Protein AF-A0A950A2F2-F1 (afdb_monomer_lite)

Secondary structure (DSSP, 8-state):
--SSPPP-GGG---HHHHHHHHHHHHH-SS-HHHHHHHTTSHHHHHHHHHHHIIIIIS-SS-HHHHHHHHHHHHHHTT-HHHHTB--HHHHHTT--HHHHHHGGGTTT-SSS-HHHHHHHHHHHHHHH-GGG--HHHHHHHHHH--HHHHHHHHHHHHHHHHHHHHHHHHT--TTSSSTT--TTBPPPPPS--S----------------THHHHHHHHHHHHHTS-GGG-SSSHHHHHHHHHHHHHHHHHHTTS--PPP----------------

Radius of gyration: 25.93 Å; chains: 1; bounding box: 64×78×66 Å

pLDDT: mean 76.91, std 27.91, range [24.59, 98.88]

Structure (mmCIF, N/CA/C/O backbone):
data_AF-A0A950A2F2-F1
#
_entry.id   AF-A0A950A2F2-F1
#
loop_
_atom_site.group_PDB
_atom_site.id
_atom_site.type_symbol
_atom_site.label_atom_id
_atom_site.label_alt_id
_atom_site.label_comp_id
_atom_site.label_asym_id
_atom_site.label_entity_id
_atom_site.label_seq_id
_atom_site.pdbx_PDB_ins_code
_atom_site.Cartn_x
_atom_site.Cartn_y
_atom_site.Cartn_z
_atom_site.occupancy
_atom_site.B_iso_or_equiv
_atom_site.auth_seq_id
_atom_site.auth_comp_id
_atom_site.auth_asym_id
_atom_site.auth_atom_id
_atom_site.pdbx_PDB_model_num
ATOM 1 N N . MET A 1 1 ? 22.897 3.690 -5.058 1.00 74.56 1 MET A N 1
ATOM 2 C CA . MET A 1 1 ? 22.629 2.654 -6.064 1.00 74.56 1 MET A CA 1
ATOM 3 C C . MET A 1 1 ? 22.004 1.468 -5.363 1.00 74.56 1 MET A C 1
ATOM 5 O O . MET A 1 1 ? 22.495 1.087 -4.300 1.00 74.56 1 MET A O 1
ATOM 9 N N . SER A 1 2 ? 20.923 0.939 -5.933 1.00 92.25 2 SER A N 1
ATOM 10 C CA . SER A 1 2 ? 20.259 -0.276 -5.453 1.00 92.25 2 SER A CA 1
ATOM 11 C C . SER A 1 2 ? 21.217 -1.477 -5.399 1.00 92.25 2 SER A C 1
ATOM 13 O O . SER A 1 2 ? 22.179 -1.567 -6.162 1.00 92.25 2 SER A O 1
ATOM 15 N N . ARG A 1 3 ? 20.954 -2.406 -4.475 1.00 96.50 3 ARG A N 1
ATOM 16 C CA . ARG A 1 3 ? 21.675 -3.677 -4.295 1.00 96.50 3 ARG A CA 1
ATOM 17 C C . ARG A 1 3 ? 21.306 -4.722 -5.346 1.00 96.50 3 ARG A C 1
ATOM 19 O O . ARG A 1 3 ? 22.065 -5.664 -5.537 1.00 96.50 3 ARG A O 1
ATOM 26 N N . ILE A 1 4 ? 20.164 -4.554 -6.008 1.00 97.50 4 ILE A N 1
ATOM 27 C CA . ILE A 1 4 ? 19.763 -5.326 -7.187 1.00 97.50 4 ILE A CA 1
ATOM 28 C C . ILE A 1 4 ? 19.735 -4.357 -8.366 1.00 97.50 4 ILE A C 1
ATOM 30 O O . ILE A 1 4 ? 19.152 -3.276 -8.256 1.00 97.50 4 ILE A O 1
ATOM 34 N N . SER A 1 5 ? 20.388 -4.719 -9.469 1.00 97.50 5 SER A N 1
ATOM 35 C CA . SER A 1 5 ? 20.402 -3.897 -10.680 1.00 97.50 5 SER A CA 1
ATOM 36 C C . SER A 1 5 ? 18.993 -3.719 -11.250 1.00 97.50 5 SER A C 1
ATOM 38 O O . SER A 1 5 ? 18.084 -4.494 -10.958 1.00 97.50 5 SER A O 1
ATOM 40 N N . TYR A 1 6 ? 18.810 -2.711 -12.093 1.00 97.81 6 TYR A N 1
ATOM 41 C CA . TYR A 1 6 ? 17.560 -2.504 -12.816 1.00 97.81 6 TYR A CA 1
ATOM 42 C C . TYR A 1 6 ? 17.634 -3.186 -14.179 1.00 97.81 6 TYR A C 1
ATOM 44 O O . TYR A 1 6 ? 18.620 -3.017 -14.896 1.00 97.81 6 TYR A O 1
ATOM 52 N N . VAL A 1 7 ? 16.600 -3.942 -14.546 1.00 97.94 7 VAL A N 1
ATOM 53 C CA . VAL A 1 7 ? 16.411 -4.346 -15.945 1.00 97.94 7 VAL A CA 1
ATOM 54 C C . VAL A 1 7 ? 15.967 -3.118 -16.731 1.00 97.94 7 VAL A C 1
ATOM 56 O O . VAL A 1 7 ? 15.038 -2.430 -16.309 1.00 97.94 7 VAL A O 1
ATOM 59 N N . ASP A 1 8 ? 16.614 -2.854 -17.868 1.00 96.62 8 ASP A N 1
ATOM 60 C CA . ASP A 1 8 ? 16.208 -1.779 -18.774 1.00 96.62 8 ASP A CA 1
ATOM 61 C C . ASP A 1 8 ? 14.816 -2.091 -19.358 1.00 96.62 8 ASP A C 1
ATOM 63 O O . ASP A 1 8 ? 14.679 -3.065 -20.112 1.00 96.62 8 ASP A O 1
ATOM 67 N N . PRO A 1 9 ? 13.781 -1.280 -19.056 1.00 94.62 9 PRO A N 1
ATOM 68 C CA . PRO A 1 9 ? 12.433 -1.501 -19.567 1.00 94.62 9 PRO A CA 1
ATOM 69 C C . PRO A 1 9 ? 12.349 -1.544 -21.098 1.00 94.62 9 PRO A C 1
ATOM 71 O O . PRO A 1 9 ? 11.445 -2.190 -21.626 1.00 94.62 9 PRO A O 1
ATOM 74 N N . ALA A 1 10 ? 13.277 -0.900 -21.818 1.00 94.62 10 ALA A N 1
ATOM 75 C CA . ALA A 1 10 ? 13.311 -0.915 -23.281 1.00 94.62 10 ALA A CA 1
ATOM 76 C C . ALA A 1 10 ? 13.656 -2.297 -23.863 1.00 94.62 10 ALA A C 1
ATOM 78 O O . ALA A 1 10 ? 13.329 -2.578 -25.014 1.00 94.62 10 ALA A O 1
ATOM 79 N N . THR A 1 11 ? 14.276 -3.174 -23.068 1.00 96.12 11 THR A N 1
ATOM 80 C CA . THR A 1 11 ? 14.662 -4.533 -23.487 1.00 96.12 11 THR A CA 1
ATOM 81 C C . THR A 1 11 ? 13.550 -5.571 -23.288 1.00 96.12 11 THR A C 1
ATOM 83 O O . THR A 1 11 ? 13.680 -6.721 -23.711 1.00 96.12 11 THR A O 1
ATOM 86 N N . VAL A 1 12 ? 12.436 -5.188 -22.654 1.00 96.19 12 VAL A N 1
ATOM 87 C CA . VAL A 1 12 ? 11.324 -6.092 -22.332 1.00 96.19 12 VAL A CA 1
ATOM 88 C C . VAL A 1 12 ? 10.405 -6.264 -23.541 1.00 96.19 12 VAL A C 1
ATOM 90 O O . VAL A 1 12 ? 9.726 -5.326 -23.951 1.00 96.19 12 VAL A O 1
ATOM 93 N N . ASN A 1 13 ? 10.318 -7.488 -24.069 1.00 95.81 13 ASN A N 1
ATOM 94 C CA . ASN A 1 13 ? 9.477 -7.806 -25.233 1.00 95.81 13 ASN A CA 1
ATOM 95 C C . ASN A 1 13 ? 8.081 -8.347 -24.875 1.00 95.81 13 ASN A C 1
ATOM 97 O O . ASN A 1 13 ? 7.172 -8.261 -25.697 1.00 95.81 13 ASN A O 1
ATOM 101 N N . ASP A 1 14 ? 7.891 -8.887 -23.666 1.00 97.81 14 ASP A N 1
ATOM 102 C CA . ASP A 1 14 ? 6.596 -9.419 -23.220 1.00 97.81 14 ASP A CA 1
ATOM 103 C C . ASP A 1 14 ? 5.555 -8.281 -23.099 1.00 97.81 14 ASP A C 1
ATOM 105 O O . ASP A 1 14 ? 5.770 -7.336 -22.326 1.00 97.81 14 ASP A O 1
ATOM 109 N N . PRO A 1 15 ? 4.422 -8.342 -23.829 1.00 97.38 15 PRO A N 1
ATOM 110 C CA . PRO A 1 15 ? 3.425 -7.271 -23.819 1.00 97.38 15 PRO A CA 1
ATOM 111 C C . PRO A 1 15 ? 2.802 -7.019 -22.442 1.00 97.38 15 PRO A C 1
ATOM 113 O O . PRO A 1 15 ? 2.515 -5.871 -22.100 1.00 97.38 15 PRO A O 1
ATOM 116 N N . GLY A 1 16 ? 2.616 -8.067 -21.635 1.00 97.19 16 GLY A N 1
ATOM 117 C CA . GLY A 1 16 ? 2.057 -7.959 -20.289 1.00 97.19 16 GLY A CA 1
ATOM 118 C C . GLY A 1 16 ? 3.009 -7.242 -19.334 1.00 97.19 16 GLY A C 1
ATOM 119 O O . GLY A 1 16 ? 2.602 -6.328 -18.619 1.00 97.19 16 GLY A O 1
ATOM 120 N N . LEU A 1 17 ? 4.300 -7.580 -19.370 1.00 98.00 17 LEU A N 1
ATOM 121 C CA . LEU A 1 17 ? 5.322 -6.894 -18.573 1.00 98.00 17 LEU A CA 1
ATOM 122 C C . LEU A 1 17 ? 5.488 -5.429 -18.996 1.00 98.00 17 LEU A C 1
ATOM 124 O O . LEU A 1 17 ? 5.601 -4.549 -18.139 1.00 98.00 17 LEU A O 1
ATOM 128 N N . ARG A 1 18 ? 5.437 -5.143 -20.305 1.00 97.62 18 ARG A N 1
ATOM 129 C CA . ARG A 1 18 ? 5.430 -3.764 -20.817 1.00 97.62 18 ARG A CA 1
ATOM 130 C C . ARG A 1 18 ? 4.217 -2.980 -20.326 1.00 97.62 18 ARG A C 1
ATOM 132 O O . ARG A 1 18 ? 4.367 -1.818 -19.956 1.00 97.62 18 ARG A O 1
ATOM 139 N N . ALA A 1 19 ? 3.038 -3.600 -20.282 1.00 97.19 19 ALA A N 1
ATOM 140 C CA . ALA A 1 19 ? 1.832 -2.965 -19.758 1.00 97.19 19 ALA A CA 1
ATOM 141 C C . ALA A 1 19 ? 1.962 -2.633 -18.262 1.00 97.19 19 ALA A C 1
ATOM 143 O O . ALA A 1 19 ? 1.559 -1.548 -17.844 1.00 97.19 19 ALA A O 1
ATOM 144 N N . ILE A 1 20 ? 2.581 -3.510 -17.463 1.00 97.50 20 ILE A N 1
ATOM 145 C CA . ILE A 1 20 ? 2.872 -3.220 -16.051 1.00 97.50 20 ILE A CA 1
ATOM 146 C C . ILE A 1 20 ? 3.834 -2.028 -15.926 1.00 97.50 20 ILE A C 1
ATOM 148 O O . ILE A 1 20 ? 3.581 -1.124 -15.129 1.00 97.50 20 ILE A O 1
ATOM 152 N N . MET A 1 21 ? 4.910 -1.987 -16.719 1.00 96.94 21 MET A N 1
ATOM 153 C CA . MET A 1 21 ? 5.854 -0.860 -16.709 1.00 96.94 21 MET A CA 1
ATOM 154 C C . MET A 1 21 ? 5.191 0.452 -17.130 1.00 96.94 21 MET A C 1
ATOM 156 O O . MET A 1 21 ? 5.395 1.480 -16.486 1.00 96.94 21 MET A O 1
ATOM 160 N N . GLN A 1 22 ? 4.355 0.415 -18.169 1.00 95.56 22 GLN A N 1
ATOM 161 C CA . GLN A 1 22 ? 3.595 1.580 -18.604 1.00 95.56 22 GLN A CA 1
ATOM 162 C C . GLN A 1 22 ? 2.638 2.054 -17.510 1.00 95.56 22 GLN A C 1
ATOM 164 O O . GLN A 1 22 ? 2.541 3.252 -17.266 1.00 95.56 22 GLN A O 1
ATOM 169 N N . ARG A 1 23 ? 1.974 1.133 -16.807 1.00 94.56 23 ARG A N 1
ATOM 170 C CA . ARG A 1 23 ? 1.116 1.475 -15.672 1.00 94.56 23 ARG A CA 1
ATOM 171 C C . ARG A 1 23 ? 1.904 2.135 -14.544 1.00 94.56 23 ARG A C 1
ATOM 173 O O . ARG A 1 23 ? 1.493 3.173 -14.040 1.00 94.56 23 ARG A O 1
ATOM 180 N N . ALA A 1 24 ? 3.061 1.580 -14.188 1.00 94.81 24 ALA A N 1
ATOM 181 C CA . ALA A 1 24 ? 3.946 2.166 -13.183 1.00 94.81 24 ALA A CA 1
ATOM 182 C C . ALA A 1 24 ? 4.397 3.586 -13.563 1.00 94.81 24 ALA A C 1
ATOM 184 O O . ALA A 1 24 ? 4.524 4.438 -12.689 1.00 94.81 24 ALA A O 1
ATOM 185 N N . ARG A 1 25 ? 4.582 3.850 -14.864 1.00 93.25 25 ARG A N 1
ATOM 186 C CA . ARG A 1 25 ? 4.903 5.175 -15.410 1.00 93.25 25 ARG A CA 1
ATOM 187 C C . ARG A 1 25 ? 3.780 6.197 -15.191 1.00 93.25 25 ARG A C 1
ATOM 189 O O . ARG A 1 25 ? 4.074 7.353 -14.908 1.00 93.25 25 ARG A O 1
ATOM 196 N N . VAL A 1 26 ? 2.517 5.790 -15.350 1.00 92.12 26 VAL A N 1
ATOM 197 C CA . VAL A 1 26 ? 1.360 6.709 -15.320 1.00 92.12 26 VAL A CA 1
ATOM 198 C C . VAL A 1 26 ? 0.681 6.819 -13.953 1.00 92.12 26 VAL A C 1
ATOM 200 O O . VAL A 1 26 ? 0.154 7.876 -13.633 1.00 92.12 26 VAL A O 1
ATOM 203 N N . GLU A 1 27 ? 0.694 5.759 -13.142 1.00 90.69 27 GLU A N 1
ATOM 204 C CA . GLU A 1 27 ? 0.037 5.727 -11.824 1.00 90.69 27 GLU A CA 1
ATOM 205 C C . GLU A 1 27 ? 1.029 5.886 -10.662 1.00 90.69 27 GLU A C 1
ATOM 207 O O . GLU A 1 27 ? 0.682 6.419 -9.611 1.00 90.69 27 GLU A O 1
ATOM 212 N N . GLY A 1 28 ? 2.254 5.375 -10.811 1.00 88.38 28 GLY A N 1
ATOM 213 C CA . GLY A 1 28 ? 3.316 5.502 -9.815 1.00 88.38 28 GLY A CA 1
ATOM 214 C C . GLY A 1 28 ? 3.154 4.705 -8.519 1.00 88.38 28 GLY A C 1
ATOM 215 O O . GLY A 1 28 ? 4.063 4.722 -7.703 1.00 88.38 28 GLY A O 1
ATOM 216 N N . THR A 1 29 ? 2.066 3.963 -8.309 1.00 89.44 29 THR A N 1
ATOM 217 C CA . THR A 1 29 ? 1.885 3.094 -7.130 1.00 89.44 29 THR A CA 1
ATOM 218 C C . THR A 1 29 ? 1.583 1.651 -7.562 1.00 89.44 29 THR A C 1
ATOM 220 O O . THR A 1 29 ? 0.421 1.286 -7.756 1.00 89.44 29 THR A O 1
ATOM 223 N N . PRO A 1 30 ? 2.610 0.794 -7.757 1.00 93.31 30 PRO A N 1
ATOM 224 C CA . PRO A 1 30 ? 4.032 1.001 -7.447 1.00 93.31 30 PRO A CA 1
ATOM 225 C C . PRO A 1 30 ? 4.818 1.714 -8.558 1.00 93.31 30 PRO A C 1
ATOM 227 O O . PRO A 1 30 ? 4.531 1.540 -9.743 1.00 93.31 30 PRO A O 1
ATOM 230 N N . ARG A 1 31 ? 5.871 2.433 -8.159 1.00 94.06 31 ARG A N 1
ATOM 231 C CA . ARG A 1 31 ? 6.795 3.173 -9.037 1.00 94.06 31 ARG A CA 1
ATOM 232 C C . ARG A 1 31 ? 7.680 2.275 -9.938 1.00 94.06 31 ARG A C 1
ATOM 234 O O . ARG A 1 31 ? 7.941 1.118 -9.568 1.00 94.06 31 ARG A O 1
ATOM 241 N N . PRO A 1 32 ? 8.204 2.802 -11.072 1.00 96.38 32 PRO A N 1
ATOM 242 C CA . PRO A 1 32 ? 8.995 2.047 -12.053 1.00 96.38 32 PRO A CA 1
ATOM 243 C C . PRO A 1 32 ? 10.243 1.339 -11.514 1.00 96.38 32 PRO A C 1
ATOM 245 O O . PRO A 1 32 ? 10.548 0.239 -11.965 1.00 96.38 32 PRO A O 1
ATOM 248 N N . GLU A 1 33 ? 10.958 1.905 -10.541 1.00 96.69 33 GLU A N 1
ATOM 249 C CA . GLU A 1 33 ? 12.231 1.339 -10.066 1.00 96.69 33 GLU A CA 1
ATOM 250 C C . GLU A 1 33 ? 12.014 -0.010 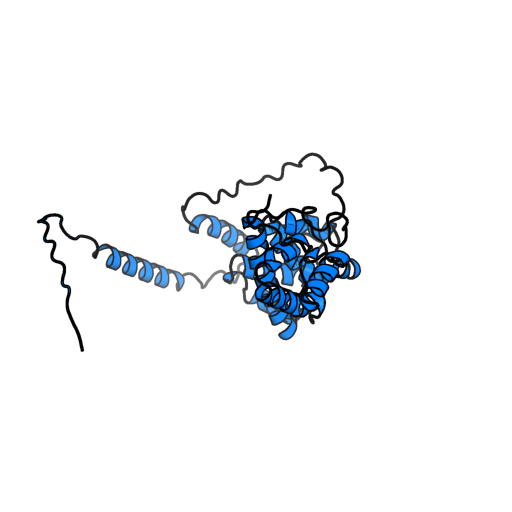-9.364 1.00 96.69 33 GLU A C 1
ATOM 252 O O . GLU A 1 33 ? 12.721 -0.985 -9.620 1.00 96.69 33 GLU A O 1
ATOM 257 N N . SER A 1 34 ? 10.961 -0.115 -8.544 1.00 96.81 34 SER A N 1
ATOM 258 C CA . SER A 1 34 ? 10.587 -1.385 -7.910 1.00 96.81 34 SER A CA 1
ATOM 259 C C . SER A 1 34 ? 10.179 -2.453 -8.931 1.00 96.81 34 SER A C 1
ATOM 261 O O . SER A 1 34 ? 10.401 -3.646 -8.720 1.00 96.81 34 SER A O 1
ATOM 263 N N . GLN A 1 35 ? 9.573 -2.035 -10.041 1.00 97.56 35 GLN A N 1
ATOM 264 C CA . GLN A 1 35 ? 9.151 -2.920 -11.120 1.00 97.56 35 GLN A CA 1
ATOM 265 C C . GLN A 1 35 ? 10.357 -3.385 -11.945 1.00 97.56 35 GLN A C 1
ATOM 267 O O . GLN A 1 35 ? 10.477 -4.570 -12.239 1.00 97.56 35 GLN A O 1
ATOM 272 N N . ALA A 1 36 ? 11.315 -2.495 -12.207 1.00 97.75 36 ALA A N 1
ATOM 273 C CA . ALA A 1 36 ? 12.560 -2.815 -12.897 1.00 97.75 36 ALA A CA 1
ATOM 274 C C . ALA A 1 36 ? 13.463 -3.790 -12.125 1.00 97.75 36 ALA A C 1
ATOM 276 O O . ALA A 1 36 ? 14.179 -4.576 -12.741 1.00 97.75 36 ALA A O 1
ATOM 277 N N . ILE A 1 37 ? 13.390 -3.798 -10.790 1.00 98.19 37 ILE A N 1
ATOM 278 C CA . ILE A 1 37 ? 13.995 -4.856 -9.964 1.00 98.19 37 ILE A CA 1
ATOM 279 C C . ILE A 1 37 ? 13.263 -6.188 -10.172 1.00 98.19 37 ILE A C 1
ATOM 281 O O . ILE A 1 37 ? 13.895 -7.224 -10.367 1.00 98.19 37 ILE A O 1
ATOM 285 N N . ARG A 1 38 ? 11.924 -6.190 -10.147 1.00 97.88 38 ARG A N 1
ATOM 286 C CA . ARG A 1 38 ? 11.129 -7.419 -10.324 1.00 97.88 38 ARG A CA 1
ATOM 287 C C . ARG A 1 38 ? 11.230 -8.006 -11.731 1.00 97.88 38 ARG A C 1
ATOM 289 O O . ARG A 1 38 ? 11.056 -9.211 -11.877 1.00 97.88 38 ARG A O 1
ATOM 296 N N . LEU A 1 39 ? 11.542 -7.199 -12.744 1.00 98.00 39 LEU A N 1
ATOM 297 C CA . LEU A 1 39 ? 11.753 -7.658 -14.121 1.00 98.00 39 LEU A CA 1
ATOM 298 C C . LEU A 1 39 ? 12.869 -8.707 -14.257 1.00 98.00 39 LEU A C 1
ATOM 300 O O . LEU A 1 39 ? 12.826 -9.482 -15.209 1.00 98.00 39 LEU A O 1
ATOM 304 N N . HIS A 1 40 ? 13.801 -8.809 -13.299 1.00 98.12 40 HIS A N 1
ATOM 305 C CA . HIS A 1 40 ? 14.747 -9.937 -13.236 1.00 98.12 40 HIS A CA 1
ATOM 306 C C . HIS A 1 40 ? 14.049 -11.298 -13.139 1.00 98.12 40 HIS A C 1
ATOM 308 O O . HIS A 1 40 ? 14.633 -12.317 -13.495 1.00 98.12 40 HIS A O 1
ATOM 314 N N . HIS A 1 41 ? 12.798 -11.330 -12.670 1.00 98.00 41 HIS A N 1
ATOM 315 C CA . HIS A 1 41 ? 11.985 -12.533 -12.583 1.00 98.00 41 HIS A CA 1
ATOM 316 C C . HIS A 1 41 ? 10.538 -12.261 -13.051 1.00 98.00 41 HIS A C 1
ATOM 318 O O . HIS A 1 41 ? 9.652 -11.996 -12.231 1.00 98.00 41 HIS A O 1
ATOM 324 N N . PRO A 1 42 ? 10.250 -12.396 -14.361 1.00 97.12 42 PRO A N 1
ATOM 325 C CA . PRO A 1 42 ? 8.943 -12.114 -14.967 1.00 97.12 42 PRO A CA 1
ATOM 326 C C . PRO A 1 42 ? 7.722 -12.695 -14.246 1.00 97.12 42 PRO A C 1
ATOM 328 O O . PRO A 1 42 ? 6.720 -12.008 -14.077 1.00 97.12 42 PRO A O 1
ATOM 331 N N . GLU A 1 43 ? 7.795 -13.937 -13.769 1.00 98.00 43 GLU A N 1
ATOM 332 C CA . GLU A 1 43 ? 6.647 -14.554 -13.091 1.00 98.00 43 GLU A CA 1
ATOM 333 C C . GLU A 1 43 ? 6.397 -13.966 -11.691 1.00 98.00 43 GLU A C 1
ATOM 335 O O . GLU A 1 43 ? 5.248 -13.807 -11.286 1.00 98.00 43 GLU A O 1
ATOM 340 N N . VAL A 1 44 ? 7.446 -13.525 -10.983 1.00 97.94 44 VAL A N 1
ATOM 341 C CA . VAL A 1 44 ? 7.311 -12.795 -9.709 1.00 97.94 44 VAL A CA 1
ATOM 342 C C . VAL A 1 44 ? 6.725 -11.410 -9.969 1.00 97.94 44 VAL A C 1
ATOM 344 O O . VAL A 1 44 ? 5.847 -10.958 -9.236 1.00 97.94 44 VAL A O 1
ATOM 347 N N . MET A 1 45 ? 7.172 -10.749 -11.039 1.00 97.56 45 MET A N 1
ATOM 348 C CA . MET A 1 45 ? 6.622 -9.476 -11.500 1.00 97.56 45 MET A CA 1
ATOM 349 C C . MET A 1 45 ? 5.115 -9.581 -11.783 1.00 97.56 45 MET A C 1
ATOM 351 O O . MET A 1 45 ? 4.342 -8.759 -11.283 1.00 97.56 45 MET A O 1
ATOM 355 N N . LYS A 1 46 ? 4.682 -10.608 -12.524 1.00 98.00 46 LYS A N 1
ATOM 356 C CA . LYS A 1 46 ? 3.263 -10.868 -12.820 1.00 98.00 46 LYS A CA 1
ATOM 357 C C . LYS A 1 46 ? 2.466 -11.187 -11.556 1.00 98.00 46 LYS A C 1
ATOM 359 O O . LYS A 1 46 ? 1.444 -10.548 -11.322 1.00 98.00 46 LYS A O 1
ATOM 364 N N . ALA A 1 47 ? 2.945 -12.108 -10.719 1.00 98.19 47 ALA A N 1
ATOM 365 C CA . ALA A 1 47 ? 2.252 -12.512 -9.496 1.00 98.19 47 ALA A CA 1
ATOM 366 C C . ALA A 1 47 ? 2.051 -11.336 -8.526 1.00 98.19 47 ALA A C 1
ATOM 368 O O . ALA A 1 47 ? 0.946 -11.128 -8.025 1.00 98.19 47 ALA A O 1
ATOM 369 N N . PHE A 1 48 ? 3.092 -10.523 -8.308 1.00 98.12 48 PHE A N 1
ATOM 370 C CA . PHE A 1 48 ? 2.994 -9.339 -7.455 1.00 98.12 48 PHE A CA 1
ATOM 371 C C . PHE A 1 48 ? 1.967 -8.340 -7.995 1.00 98.12 48 PHE A C 1
ATOM 373 O O . PHE A 1 48 ? 1.125 -7.857 -7.241 1.00 98.12 48 PHE A O 1
ATOM 380 N N . ASN A 1 49 ? 2.032 -8.015 -9.291 1.00 97.88 49 ASN A N 1
ATOM 381 C CA . ASN A 1 49 ? 1.134 -7.015 -9.867 1.00 97.88 49 ASN A CA 1
ATOM 382 C C . ASN A 1 49 ? -0.308 -7.518 -9.952 1.00 97.88 49 ASN A C 1
ATOM 384 O O . ASN A 1 49 ? -1.211 -6.722 -9.736 1.00 97.88 49 ASN A O 1
ATOM 388 N N . HIS A 1 50 ? -0.528 -8.820 -10.152 1.00 97.62 50 HIS A N 1
ATOM 389 C CA . HIS A 1 50 ? -1.861 -9.406 -10.051 1.00 97.62 50 HIS A CA 1
ATOM 390 C C . HIS A 1 50 ? -2.440 -9.252 -8.638 1.00 97.62 50 HIS A C 1
ATOM 392 O O . HIS A 1 50 ? -3.550 -8.751 -8.488 1.00 97.62 50 HIS A O 1
ATOM 398 N N . ALA A 1 51 ? -1.679 -9.597 -7.594 1.00 97.69 51 ALA A N 1
ATOM 399 C CA . ALA A 1 51 ? -2.120 -9.391 -6.212 1.00 97.69 51 ALA A CA 1
ATOM 400 C C . ALA A 1 51 ? -2.378 -7.903 -5.905 1.00 97.69 51 ALA A C 1
ATOM 402 O O . ALA A 1 51 ? -3.366 -7.555 -5.261 1.00 97.69 51 ALA A O 1
ATOM 403 N N . TRP A 1 52 ? -1.516 -7.012 -6.404 1.00 97.06 52 TRP A N 1
ATOM 404 C CA . TRP A 1 52 ? -1.695 -5.567 -6.269 1.00 97.06 52 TRP A CA 1
ATOM 405 C C . TRP A 1 52 ? -2.961 -5.069 -6.978 1.00 97.06 52 TRP A C 1
ATOM 407 O O . TRP A 1 52 ? -3.695 -4.260 -6.418 1.00 97.06 52 TRP A O 1
ATOM 417 N N . ASP A 1 53 ? -3.254 -5.562 -8.181 1.00 95.69 53 ASP A N 1
ATOM 418 C CA . ASP A 1 53 ? -4.483 -5.235 -8.906 1.00 95.69 53 ASP A CA 1
ATOM 419 C C . ASP A 1 53 ? -5.719 -5.675 -8.120 1.00 95.69 53 ASP A C 1
ATOM 421 O O . ASP A 1 53 ? -6.600 -4.851 -7.877 1.00 95.69 53 ASP A O 1
ATOM 425 N N . VAL A 1 54 ? -5.750 -6.935 -7.673 1.00 96.31 54 VAL A N 1
ATOM 426 C CA . VAL A 1 54 ? -6.901 -7.519 -6.971 1.00 96.31 54 VAL A CA 1
ATOM 427 C C . VAL A 1 54 ? -7.157 -6.814 -5.641 1.00 96.31 54 VAL A C 1
ATOM 429 O O . VAL A 1 54 ? -8.293 -6.449 -5.361 1.00 96.31 54 VAL A O 1
ATOM 432 N N . PHE A 1 55 ? -6.125 -6.588 -4.821 1.00 93.38 55 PHE A N 1
ATOM 433 C CA . PHE A 1 55 ? -6.335 -6.046 -3.475 1.00 93.38 55 PHE A CA 1
ATOM 434 C C . PHE A 1 55 ? -6.345 -4.521 -3.454 1.00 93.38 55 PHE A C 1
ATOM 436 O O . PHE A 1 55 ? -7.184 -3.919 -2.793 1.00 93.38 55 PHE A O 1
ATOM 443 N N . PHE A 1 56 ? -5.435 -3.857 -4.170 1.00 94.69 56 PHE A N 1
ATOM 444 C CA . PHE A 1 56 ? -5.297 -2.404 -4.081 1.00 94.69 56 PHE A CA 1
ATOM 445 C C . PHE A 1 56 ? -6.234 -1.685 -5.045 1.00 94.69 56 PHE A C 1
ATOM 447 O O . PHE A 1 56 ? -7.042 -0.866 -4.610 1.00 94.69 56 PHE A O 1
ATOM 454 N N . ARG A 1 57 ? -6.161 -1.997 -6.343 1.00 92.00 57 ARG A N 1
ATOM 455 C CA . ARG A 1 57 ? -6.847 -1.215 -7.388 1.00 92.00 57 ARG A CA 1
ATOM 456 C C . ARG A 1 57 ? -8.315 -1.591 -7.573 1.00 92.00 57 ARG A C 1
ATOM 458 O O . ARG A 1 57 ? -9.144 -0.702 -7.705 1.00 92.00 57 ARG A O 1
ATOM 465 N N . GLN A 1 58 ? -8.618 -2.886 -7.605 1.00 94.06 58 GLN A N 1
ATOM 466 C CA . GLN A 1 58 ? -9.940 -3.433 -7.950 1.00 94.06 58 GLN A CA 1
ATOM 467 C C . GLN A 1 58 ? -10.691 -4.003 -6.742 1.00 94.06 58 GLN A C 1
ATOM 469 O O . GLN A 1 58 ? -11.761 -4.588 -6.895 1.00 94.06 58 GLN A O 1
ATOM 474 N N . GLY A 1 59 ? -10.112 -3.857 -5.553 1.00 92.19 59 GLY A N 1
ATOM 475 C CA . GLY A 1 59 ? -10.670 -4.398 -4.326 1.00 92.19 59 GLY A CA 1
ATOM 476 C C . GLY A 1 59 ? -11.953 -3.698 -3.866 1.00 92.19 59 GLY A C 1
ATOM 477 O O . GLY A 1 59 ? -12.264 -2.578 -4.266 1.00 92.19 59 GLY A O 1
ATOM 478 N N . THR A 1 60 ? -12.674 -4.382 -2.990 1.00 95.25 60 THR A N 1
ATOM 479 C CA . THR A 1 60 ? -13.948 -4.018 -2.359 1.00 95.25 60 THR A CA 1
ATOM 480 C C . THR A 1 60 ? -13.815 -3.076 -1.161 1.00 95.25 60 THR A C 1
ATOM 482 O O . THR A 1 60 ? -14.798 -2.448 -0.760 1.00 95.25 60 THR A O 1
ATOM 485 N N . THR A 1 61 ? -12.630 -2.980 -0.557 1.00 97.25 61 THR A N 1
ATOM 486 C CA . THR A 1 61 ? -12.349 -2.000 0.499 1.00 97.25 61 THR A CA 1
ATOM 487 C C . THR A 1 61 ? -12.007 -0.655 -0.130 1.00 97.25 61 THR A C 1
ATOM 489 O O . THR A 1 61 ? -11.338 -0.604 -1.167 1.00 97.25 61 THR A O 1
ATOM 492 N N . ASP A 1 62 ? -12.418 0.437 0.518 1.00 97.12 62 ASP A N 1
ATOM 493 C CA . ASP A 1 62 ? -12.110 1.797 0.072 1.00 97.12 62 ASP A CA 1
ATOM 494 C C . ASP A 1 62 ? -10.604 1.963 -0.165 1.00 97.12 62 ASP A C 1
ATOM 496 O O . ASP A 1 62 ? -9.757 1.511 0.618 1.00 97.12 62 ASP A O 1
ATOM 500 N N . HIS A 1 63 ? -10.255 2.596 -1.280 1.00 97.38 63 HIS A N 1
ATOM 501 C CA . HIS A 1 63 ? -8.864 2.735 -1.688 1.00 97.38 63 HIS A CA 1
ATOM 502 C C . HIS A 1 63 ? -8.099 3.673 -0.743 1.00 97.38 63 HIS A C 1
ATOM 504 O O . HIS A 1 63 ? -6.927 3.421 -0.464 1.00 97.38 63 HIS A O 1
ATOM 510 N N . SER A 1 64 ? -8.768 4.688 -0.185 1.00 97.75 64 SER A N 1
ATOM 511 C CA . SER A 1 64 ? -8.235 5.563 0.870 1.00 97.75 64 SER A CA 1
ATOM 512 C C . SER A 1 64 ? -7.818 4.791 2.130 1.00 97.75 64 SER A C 1
ATOM 514 O O . SER A 1 64 ? -6.699 4.969 2.605 1.00 97.75 64 SER A O 1
ATOM 516 N N . ILE A 1 65 ? -8.643 3.859 2.628 1.00 98.62 65 ILE A N 1
ATOM 517 C CA . ILE A 1 65 ? -8.320 3.019 3.800 1.00 98.62 65 ILE A CA 1
ATOM 518 C C . ILE A 1 65 ? -7.087 2.151 3.535 1.00 98.62 65 ILE A C 1
ATOM 520 O O . ILE A 1 65 ? -6.183 2.058 4.374 1.00 98.62 65 ILE A O 1
ATOM 524 N N . LYS A 1 66 ? -7.026 1.532 2.350 1.00 98.50 66 LYS A N 1
ATOM 525 C CA . LYS A 1 66 ? -5.863 0.742 1.930 1.00 98.50 66 LYS A CA 1
ATOM 526 C C . LYS A 1 66 ? -4.614 1.617 1.865 1.00 98.50 66 LYS A C 1
ATOM 528 O O . LYS A 1 66 ? -3.582 1.245 2.417 1.00 98.50 66 LYS A O 1
ATOM 533 N N . GLU A 1 67 ? -4.697 2.795 1.259 1.00 98.19 67 GLU A N 1
ATOM 534 C CA . GLU A 1 67 ? -3.565 3.719 1.176 1.00 98.19 67 GLU A CA 1
ATOM 535 C C . GLU A 1 67 ? -3.070 4.170 2.555 1.00 98.19 67 GLU A C 1
ATOM 537 O O . GLU A 1 67 ? -1.864 4.124 2.800 1.00 98.19 67 GLU A O 1
ATOM 542 N N . LEU A 1 68 ? -3.968 4.523 3.482 1.00 98.69 68 LEU A N 1
ATOM 543 C CA . LEU A 1 68 ? -3.593 4.851 4.860 1.00 98.69 68 LEU A CA 1
ATOM 544 C C . LEU A 1 68 ? -2.833 3.693 5.514 1.00 98.69 68 LEU A C 1
ATOM 546 O O . LEU A 1 68 ? -1.746 3.892 6.054 1.00 98.69 68 LEU A O 1
ATOM 550 N N . CYS A 1 69 ? -3.327 2.459 5.387 1.00 98.69 69 CYS A N 1
ATOM 551 C CA . CYS A 1 69 ? -2.619 1.285 5.898 1.00 98.69 69 CYS A CA 1
ATOM 552 C C . CYS A 1 69 ? -1.234 1.117 5.241 1.00 98.69 69 CYS A C 1
ATOM 554 O O . CYS A 1 69 ? -0.242 0.888 5.935 1.00 98.69 69 CYS A O 1
ATOM 556 N N . ARG A 1 70 ? -1.116 1.292 3.916 1.00 98.50 70 ARG A N 1
ATOM 557 C CA . ARG A 1 70 ? 0.170 1.221 3.192 1.00 98.50 70 ARG A CA 1
ATOM 558 C C . ARG A 1 70 ? 1.166 2.273 3.689 1.00 98.50 70 ARG A C 1
ATOM 560 O O . ARG A 1 70 ? 2.360 1.968 3.819 1.00 98.50 70 ARG A O 1
ATOM 567 N N . LEU A 1 71 ? 0.701 3.501 3.911 1.00 98.44 71 LEU A N 1
ATOM 568 C CA . LEU A 1 71 ? 1.511 4.632 4.364 1.00 98.44 71 LEU A CA 1
ATOM 569 C C . LEU A 1 71 ? 1.907 4.492 5.835 1.00 98.44 71 LEU A C 1
ATOM 571 O O . LEU A 1 71 ? 3.064 4.760 6.162 1.00 98.44 71 LEU A O 1
ATOM 575 N N . TYR A 1 72 ? 1.014 3.977 6.685 1.00 98.75 72 TYR A N 1
ATOM 576 C CA . TYR A 1 72 ? 1.332 3.612 8.064 1.00 98.75 72 TYR A CA 1
ATOM 577 C C . TYR A 1 72 ? 2.489 2.615 8.105 1.00 98.75 72 TYR A C 1
ATOM 579 O O . TYR A 1 72 ? 3.486 2.861 8.786 1.00 98.75 72 TYR A O 1
ATOM 587 N N . ILE A 1 73 ? 2.412 1.534 7.318 1.00 98.56 73 ILE A N 1
ATOM 588 C CA . ILE A 1 73 ? 3.510 0.564 7.218 1.00 98.56 73 ILE A CA 1
ATOM 589 C C . ILE A 1 73 ? 4.777 1.249 6.697 1.00 98.56 73 ILE A C 1
ATOM 591 O O . ILE A 1 73 ? 5.835 1.075 7.299 1.00 98.56 73 ILE A O 1
ATOM 595 N N . SER A 1 74 ? 4.674 2.086 5.657 1.00 97.69 74 SER A N 1
ATOM 596 C CA . SER A 1 74 ? 5.834 2.752 5.040 1.00 97.69 74 SER A CA 1
ATOM 597 C C . SER A 1 74 ? 6.588 3.621 6.035 1.00 97.69 74 SER A C 1
ATOM 599 O O . SER A 1 74 ? 7.816 3.524 6.121 1.00 97.69 74 SER A O 1
ATOM 601 N N . LYS A 1 75 ? 5.857 4.439 6.802 1.00 97.50 75 LYS A N 1
ATOM 602 C CA . LYS A 1 75 ? 6.427 5.294 7.844 1.00 97.50 75 LYS A CA 1
ATOM 603 C C . LYS A 1 75 ? 6.936 4.463 9.027 1.00 97.50 75 LYS A C 1
ATOM 605 O O . LYS A 1 75 ? 8.053 4.696 9.475 1.00 97.50 75 LYS A O 1
ATOM 610 N N . SER A 1 76 ? 6.205 3.430 9.454 1.00 97.00 76 SER A N 1
ATOM 611 C CA . SER A 1 76 ? 6.584 2.585 10.602 1.00 97.00 76 SER A CA 1
ATOM 612 C C . SER A 1 76 ? 7.827 1.724 10.353 1.00 97.00 76 SER A C 1
ATOM 614 O O . SER A 1 76 ? 8.581 1.446 11.279 1.00 97.00 76 SER A O 1
ATOM 616 N N . VAL A 1 77 ? 8.056 1.277 9.112 1.00 96.50 77 VAL A N 1
ATOM 617 C CA . VAL A 1 77 ? 9.288 0.558 8.728 1.00 96.50 77 VAL A CA 1
ATOM 618 C C . VAL A 1 77 ? 10.374 1.488 8.183 1.00 96.50 77 VAL A C 1
ATOM 620 O O . VAL A 1 77 ? 11.435 1.011 7.768 1.00 96.50 77 VAL A O 1
ATOM 623 N N . GLU A 1 78 ? 10.126 2.799 8.167 1.00 96.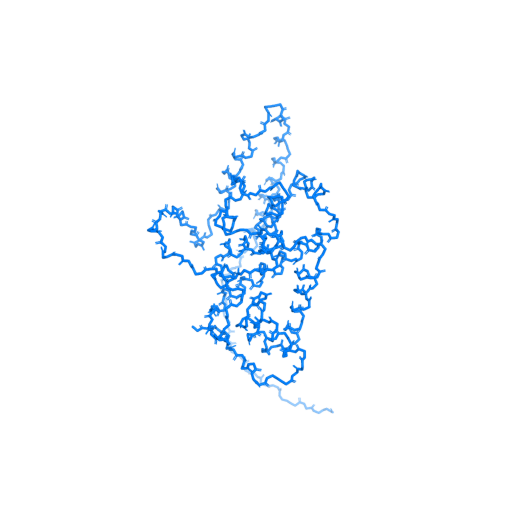31 78 GLU A N 1
ATOM 624 C CA . GLU A 1 78 ? 11.018 3.839 7.646 1.00 96.31 78 GLU A CA 1
ATOM 625 C C . GLU A 1 78 ? 11.509 3.527 6.215 1.00 96.31 78 GLU A C 1
ATOM 627 O O . GLU A 1 78 ? 12.699 3.633 5.896 1.00 96.31 78 GLU A O 1
ATOM 632 N N . CYS A 1 79 ? 10.608 3.065 5.339 1.00 96.19 79 CYS A N 1
ATOM 633 C CA . CYS A 1 79 ? 10.914 2.916 3.917 1.00 96.19 79 CYS A CA 1
ATOM 634 C C . CYS A 1 79 ? 10.714 4.266 3.218 1.00 96.19 79 CYS A C 1
ATOM 636 O O . CYS A 1 79 ? 9.611 4.566 2.770 1.00 96.19 79 CYS A O 1
ATOM 638 N N . GLN A 1 80 ? 11.783 5.052 3.069 1.00 92.88 80 GLN A N 1
ATOM 639 C CA . GLN A 1 80 ? 11.720 6.374 2.423 1.00 92.88 80 GLN A CA 1
ATOM 640 C C . GLN A 1 80 ? 11.180 6.309 0.984 1.00 92.88 80 GLN A C 1
ATOM 642 O O . GLN A 1 80 ? 10.297 7.074 0.620 1.00 92.88 80 GLN A O 1
ATOM 647 N N . TYR A 1 81 ? 11.609 5.317 0.194 1.00 94.88 81 TYR A N 1
ATOM 648 C CA . TYR A 1 81 ? 11.081 5.091 -1.159 1.00 94.88 81 TYR A CA 1
ATOM 649 C C . TYR A 1 81 ? 9.574 4.789 -1.178 1.00 94.88 81 TYR A C 1
ATOM 651 O O . TYR A 1 81 ? 8.860 5.133 -2.111 1.00 94.88 81 TYR A O 1
ATOM 659 N N . CYS A 1 82 ? 9.067 4.084 -0.171 1.00 96.56 82 CYS A N 1
ATOM 660 C CA . CYS A 1 82 ? 7.664 3.689 -0.114 1.00 96.56 82 CYS A CA 1
ATOM 661 C C . CYS A 1 82 ? 6.791 4.823 0.447 1.00 96.56 82 CYS A C 1
ATOM 663 O O . CYS A 1 82 ? 5.685 5.058 -0.041 1.00 96.56 82 CYS A O 1
ATOM 665 N N . GLY A 1 83 ? 7.306 5.522 1.464 1.00 94.44 83 GLY A N 1
ATOM 666 C CA . GLY A 1 83 ? 6.668 6.664 2.115 1.00 94.44 83 GLY A CA 1
ATOM 667 C C . GLY A 1 83 ? 6.652 7.917 1.243 1.00 94.44 83 GLY A C 1
ATOM 668 O O . GLY A 1 83 ? 5.744 8.728 1.383 1.00 94.44 83 GLY A O 1
ATOM 669 N N . GLY A 1 84 ? 7.579 8.030 0.290 1.00 93.81 84 GLY A N 1
ATOM 670 C CA . GLY A 1 84 ? 7.588 9.064 -0.745 1.00 93.81 84 GLY A CA 1
ATOM 671 C C . GLY A 1 84 ? 6.575 8.846 -1.872 1.00 93.81 84 GLY A C 1
ATOM 672 O O . GLY A 1 84 ? 6.596 9.600 -2.838 1.00 93.81 84 GLY A O 1
ATOM 673 N N . GLN A 1 85 ? 5.700 7.834 -1.781 1.00 94.69 85 GLN A N 1
ATOM 674 C CA . GLN A 1 85 ? 4.682 7.557 -2.799 1.00 94.69 85 GLN A CA 1
ATOM 675 C C . GLN A 1 85 ? 3.268 7.929 -2.348 1.00 94.69 85 GLN A C 1
ATOM 677 O O . GLN A 1 85 ? 2.945 7.772 -1.168 1.00 94.69 85 GLN A O 1
ATOM 682 N N . ARG A 1 86 ? 2.401 8.332 -3.284 1.00 94.62 86 ARG A N 1
ATOM 683 C CA . ARG A 1 86 ? 0.969 8.613 -3.066 1.00 94.62 86 ARG A CA 1
ATOM 684 C C . ARG A 1 86 ? 0.096 7.944 -4.116 1.00 94.62 86 ARG A C 1
ATOM 686 O O . ARG A 1 86 ? 0.396 7.999 -5.304 1.00 94.62 86 ARG A O 1
ATOM 693 N N . SER A 1 87 ? -1.018 7.358 -3.700 1.00 94.44 87 SER A N 1
ATOM 694 C CA . SER A 1 87 ? -2.063 6.945 -4.634 1.00 94.44 87 SER A CA 1
ATOM 695 C C . SER A 1 87 ? -2.906 8.143 -5.075 1.00 94.44 87 SER A C 1
ATOM 697 O O . SER A 1 87 ? -3.488 8.850 -4.251 1.00 94.44 87 SER A O 1
ATOM 699 N N . VAL A 1 88 ? -3.014 8.341 -6.393 1.00 90.94 88 VAL A N 1
ATOM 700 C CA . VAL A 1 88 ? -3.899 9.357 -6.985 1.00 90.94 88 VAL A CA 1
ATOM 701 C C . VAL A 1 88 ? -5.356 9.083 -6.609 1.00 90.94 88 VAL A C 1
ATOM 703 O O . VAL A 1 88 ? -6.047 9.995 -6.165 1.00 90.94 88 VAL A O 1
ATOM 706 N N . LEU A 1 89 ? -5.784 7.820 -6.687 1.00 92.19 89 LEU A N 1
ATOM 707 C CA . LEU A 1 89 ? -7.149 7.414 -6.362 1.00 92.19 89 LEU A CA 1
ATOM 708 C C . LEU A 1 89 ? -7.472 7.615 -4.874 1.00 92.19 89 LEU A C 1
ATOM 710 O O . LEU A 1 89 ? -8.578 8.019 -4.535 1.00 92.19 89 LEU A O 1
ATOM 714 N N . ALA A 1 90 ? -6.515 7.379 -3.971 1.00 94.50 90 ALA A N 1
ATOM 715 C CA . ALA A 1 90 ? -6.726 7.638 -2.543 1.00 94.50 90 ALA A CA 1
ATOM 716 C C . ALA A 1 90 ? -6.910 9.133 -2.261 1.00 94.50 90 ALA A C 1
ATOM 718 O O . ALA A 1 90 ? -7.789 9.519 -1.494 1.00 94.50 90 ALA A O 1
ATOM 719 N N . ARG A 1 91 ? -6.114 9.980 -2.924 1.00 92.81 91 ARG A N 1
ATOM 720 C CA . ARG A 1 91 ? -6.245 11.438 -2.833 1.00 92.81 91 ARG A CA 1
ATOM 721 C C . ARG A 1 91 ? -7.596 11.915 -3.369 1.00 92.81 91 ARG A C 1
ATOM 723 O O . ARG A 1 91 ? -8.227 12.763 -2.749 1.00 92.81 91 ARG A O 1
ATOM 730 N N . GLU A 1 92 ? -8.065 11.351 -4.481 1.00 92.81 92 GLU A N 1
ATOM 731 C CA . GLU A 1 92 ? -9.412 11.611 -5.019 1.00 92.81 92 GLU A CA 1
ATOM 732 C C . GLU A 1 92 ? -10.523 11.151 -4.061 1.00 92.81 92 GLU A C 1
ATOM 734 O O . GLU A 1 92 ? -11.581 11.772 -4.004 1.00 92.81 92 GLU A O 1
ATOM 739 N N . GLN A 1 93 ? -10.265 10.110 -3.264 1.00 94.69 93 GLN A N 1
ATOM 740 C CA . GLN A 1 93 ? -11.144 9.629 -2.191 1.00 94.69 93 GLN A CA 1
ATOM 741 C C . GLN A 1 93 ? -10.960 10.369 -0.854 1.00 94.69 93 GLN A C 1
ATOM 743 O O . GLN A 1 93 ? -11.547 9.968 0.148 1.00 94.69 93 GLN A O 1
ATOM 748 N N . GLY A 1 94 ? -10.179 11.453 -0.824 1.00 93.62 94 GLY A N 1
ATOM 749 C CA . GLY A 1 94 ? -10.086 12.351 0.327 1.00 93.62 94 GLY A CA 1
ATOM 750 C C . GLY A 1 94 ? -8.920 12.103 1.283 1.00 93.62 94 GLY A C 1
ATOM 751 O O . GLY A 1 94 ? -8.837 12.806 2.284 1.00 93.62 94 GLY A O 1
ATOM 752 N N . THR A 1 95 ? -7.992 11.180 0.996 1.00 96.06 95 THR A N 1
ATOM 753 C CA . THR A 1 95 ? -6.761 11.057 1.798 1.00 96.06 95 THR A CA 1
ATOM 754 C C . THR A 1 95 ? -5.943 12.348 1.718 1.00 96.06 95 THR A C 1
ATOM 756 O O . THR A 1 95 ? -5.637 12.834 0.626 1.00 96.06 95 THR A O 1
ATOM 759 N N . THR A 1 96 ? -5.562 12.893 2.875 1.00 96.31 96 THR A N 1
ATOM 760 C CA . THR A 1 96 ? -4.856 14.183 2.980 1.00 96.31 96 THR A CA 1
ATOM 761 C C . THR A 1 96 ? -3.421 14.028 3.475 1.00 96.31 96 THR A C 1
ATOM 763 O O . THR A 1 96 ? -3.124 13.129 4.257 1.00 96.31 96 THR A O 1
ATOM 766 N N . GLU A 1 97 ? -2.527 14.948 3.101 1.00 95.56 97 GLU A N 1
ATOM 767 C CA . GLU A 1 97 ? -1.159 14.966 3.651 1.00 95.56 97 GLU A CA 1
ATOM 768 C C . GLU A 1 97 ? -1.146 15.190 5.170 1.00 95.56 97 GLU A C 1
ATOM 770 O O . GLU A 1 97 ? -0.323 14.598 5.854 1.00 95.56 97 GLU A O 1
ATOM 775 N N . ALA A 1 98 ? -2.117 15.928 5.723 1.00 96.06 98 ALA A N 1
ATOM 776 C CA . ALA A 1 98 ? -2.254 16.097 7.172 1.00 96.06 98 ALA A CA 1
ATOM 777 C C . ALA A 1 98 ? -2.485 14.758 7.900 1.00 96.06 98 ALA A C 1
ATOM 779 O O . ALA A 1 98 ? -1.881 14.510 8.942 1.00 96.06 98 ALA A O 1
ATOM 780 N N . GLN A 1 99 ? -3.309 13.865 7.335 1.00 97.69 99 GLN A N 1
ATOM 781 C CA . GLN A 1 99 ? -3.419 12.494 7.842 1.00 97.69 99 GLN A CA 1
ATOM 782 C C . GLN A 1 99 ? -2.081 11.765 7.714 1.00 97.69 99 GLN A C 1
ATOM 784 O O . GLN A 1 99 ? -1.642 11.117 8.657 1.00 97.69 99 GLN A O 1
ATOM 789 N N . VAL A 1 100 ? -1.401 11.870 6.568 1.00 96.81 100 VAL A N 1
ATOM 790 C CA . VAL A 1 100 ? -0.114 11.190 6.367 1.00 96.81 100 VAL A CA 1
ATOM 791 C C . VAL A 1 100 ? 0.923 11.649 7.392 1.00 96.81 100 VAL A C 1
ATOM 793 O O . VAL A 1 100 ? 1.644 10.806 7.928 1.00 96.81 100 VAL A O 1
ATOM 796 N N . ASP A 1 101 ? 1.005 12.942 7.690 1.00 96.38 101 ASP A N 1
ATOM 797 C CA . ASP A 1 101 ? 1.931 13.534 8.660 1.00 96.38 101 ASP A CA 1
ATOM 798 C C . ASP A 1 101 ? 1.718 13.004 10.076 1.00 96.38 101 ASP A C 1
ATOM 800 O O . ASP A 1 101 ? 2.687 12.607 10.723 1.00 96.38 101 ASP A O 1
ATOM 804 N N . GLU A 1 102 ? 0.463 12.876 10.504 1.00 97.81 102 GLU A N 1
ATOM 805 C CA . GLU A 1 102 ? 0.089 12.400 11.841 1.00 97.81 102 GLU A CA 1
ATOM 806 C C . GLU A 1 102 ? -0.124 10.872 11.918 1.00 97.81 102 GLU A C 1
ATOM 808 O O . GLU A 1 102 ? -0.528 10.345 12.954 1.00 97.81 102 GLU A O 1
ATOM 813 N N . ILE A 1 103 ? 0.155 10.117 10.846 1.00 98.38 103 ILE A N 1
ATOM 814 C CA . ILE A 1 103 ? -0.260 8.704 10.736 1.00 98.38 103 ILE A CA 1
ATOM 815 C C . ILE A 1 103 ? 0.391 7.757 11.747 1.00 98.38 103 ILE A C 1
ATOM 817 O O . ILE A 1 103 ? -0.138 6.679 11.998 1.00 98.38 103 ILE A O 1
ATOM 821 N N . LEU A 1 104 ? 1.543 8.111 12.322 1.00 98.19 104 LEU A N 1
ATOM 822 C CA . LEU A 1 104 ? 2.162 7.312 13.388 1.00 98.19 104 LEU A CA 1
ATOM 823 C C . LEU A 1 104 ? 1.523 7.578 14.760 1.00 98.19 104 LEU A C 1
ATOM 825 O O . LEU A 1 104 ? 1.581 6.713 15.631 1.00 98.19 104 LEU A O 1
ATOM 829 N N . ASP A 1 105 ? 0.850 8.719 14.909 1.00 98.00 105 ASP A N 1
ATOM 830 C CA . ASP A 1 105 ? 0.124 9.152 16.105 1.00 98.00 105 ASP A CA 1
ATOM 831 C C . ASP A 1 105 ? -1.398 8.984 15.934 1.00 98.00 105 ASP A C 1
ATOM 833 O O . ASP A 1 105 ? -2.204 9.579 16.658 1.00 98.00 105 ASP A O 1
ATOM 837 N N . PHE A 1 106 ? -1.808 8.144 14.976 1.00 98.44 106 PHE A N 1
ATOM 838 C CA . PHE A 1 106 ? -3.196 7.987 14.552 1.00 98.44 106 PHE A CA 1
ATOM 839 C C . PHE A 1 106 ? -4.155 7.625 15.690 1.00 98.44 106 PHE A C 1
ATOM 841 O O . PHE A 1 106 ? -5.329 7.942 15.584 1.00 98.44 106 PHE A O 1
ATOM 848 N N . LEU A 1 107 ? -3.683 6.995 16.777 1.00 96.56 107 LEU A N 1
ATOM 849 C CA . LEU A 1 107 ? -4.481 6.651 17.963 1.00 96.56 107 LEU A CA 1
ATOM 850 C C . LEU A 1 107 ? -4.953 7.872 18.758 1.00 96.56 107 LEU A C 1
ATOM 852 O O . LEU A 1 107 ? -5.986 7.792 19.422 1.00 96.56 107 LEU A O 1
ATOM 856 N N . THR A 1 108 ? -4.225 8.985 18.691 1.00 96.81 108 THR A N 1
ATOM 857 C CA . THR A 1 108 ? -4.515 10.217 19.442 1.00 96.81 108 THR A CA 1
ATOM 858 C C . THR A 1 108 ? -4.848 11.410 18.552 1.00 96.81 108 THR A C 1
ATOM 860 O O . THR A 1 108 ? -5.413 12.378 19.048 1.00 96.81 108 THR A O 1
ATOM 863 N N . SER A 1 109 ? -4.517 11.344 17.262 1.00 97.88 109 SER A N 1
ATOM 864 C CA . SER A 1 109 ? -4.862 12.365 16.268 1.00 97.88 109 SER A CA 1
ATOM 865 C C . SER A 1 109 ? -6.378 12.458 16.055 1.00 97.88 109 SER A C 1
ATOM 867 O O . SER A 1 109 ? -7.070 11.439 16.072 1.00 97.88 109 SER A O 1
ATOM 869 N N . ASP A 1 110 ? -6.894 13.663 15.822 1.00 97.12 110 ASP A N 1
ATOM 870 C CA . ASP A 1 110 ? -8.290 13.939 15.455 1.00 97.12 110 ASP A CA 1
ATOM 871 C C . ASP A 1 110 ? -8.536 13.891 13.932 1.00 97.12 110 ASP A C 1
ATOM 873 O O . ASP A 1 110 ? -9.664 14.073 13.476 1.00 97.12 110 ASP A O 1
ATOM 877 N N . ARG A 1 111 ? -7.494 13.597 13.140 1.00 97.56 111 ARG A N 1
ATOM 878 C CA . ARG A 1 111 ? -7.532 13.530 11.667 1.00 97.56 111 ARG A CA 1
ATOM 879 C C . ARG A 1 111 ? -8.121 12.243 11.106 1.00 97.56 111 ARG A C 1
ATOM 881 O O . ARG A 1 111 ? -8.340 12.164 9.900 1.00 97.56 111 ARG A O 1
ATOM 888 N N . PHE A 1 112 ? -8.317 11.244 11.959 1.00 98.50 112 PHE A N 1
ATOM 889 C CA . PHE A 1 112 ? -8.798 9.927 11.565 1.00 98.50 112 PHE A CA 1
ATOM 890 C C . PHE A 1 112 ? -10.168 9.668 12.155 1.00 98.50 112 PHE A C 1
ATOM 892 O O . PHE A 1 112 ? -10.349 9.756 13.377 1.00 98.50 112 PHE A O 1
ATOM 899 N N . ASP A 1 113 ? -11.112 9.292 11.304 1.00 98.19 113 ASP A N 1
ATOM 900 C CA . ASP A 1 113 ? -12.394 8.801 11.780 1.00 98.19 113 ASP A CA 1
ATOM 901 C C . ASP A 1 113 ? -12.257 7.412 12.437 1.00 98.19 113 ASP A C 1
ATOM 903 O O . ASP A 1 113 ? -11.183 6.804 12.499 1.00 98.19 113 ASP A O 1
ATOM 907 N N . GLU A 1 114 ? -13.359 6.899 12.980 1.00 98.31 114 GLU A N 1
ATOM 908 C CA . GLU A 1 114 ? -13.355 5.616 13.683 1.00 98.31 114 GLU A CA 1
ATOM 909 C C . GLU A 1 114 ? -13.057 4.421 12.758 1.00 98.31 114 GLU A C 1
ATOM 911 O O . GLU A 1 114 ? -12.411 3.458 13.181 1.00 98.31 114 GLU A O 1
ATOM 916 N N . ARG A 1 115 ? -13.479 4.478 11.489 1.00 98.44 115 ARG A N 1
ATOM 917 C CA . ARG A 1 115 ? -13.257 3.421 10.491 1.00 98.44 115 ARG A CA 1
ATOM 918 C C . ARG A 1 115 ? -11.790 3.390 10.064 1.00 98.44 115 ARG A C 1
ATOM 920 O O . ARG A 1 115 ? -11.189 2.316 10.041 1.00 98.44 115 ARG A O 1
ATOM 927 N N . GLU A 1 116 ? -11.205 4.551 9.784 1.00 98.75 116 GLU A N 1
ATOM 928 C CA . GLU A 1 116 ? -9.786 4.735 9.470 1.00 98.75 116 GLU A CA 1
ATOM 929 C C . GLU A 1 116 ? -8.903 4.294 10.639 1.00 98.75 116 GLU A C 1
ATOM 931 O O . GLU A 1 116 ? -7.979 3.498 10.458 1.00 98.75 116 GLU A O 1
ATOM 936 N N . ARG A 1 117 ? -9.228 4.738 11.859 1.00 98.75 117 ARG A N 1
ATOM 937 C CA . ARG A 1 117 ? -8.502 4.357 13.075 1.00 98.75 117 ARG A CA 1
ATOM 938 C C . ARG A 1 117 ? -8.559 2.854 13.310 1.00 98.75 117 ARG A C 1
ATOM 940 O O . ARG A 1 117 ? -7.519 2.247 13.533 1.00 98.75 117 ARG A O 1
ATOM 947 N N . THR A 1 118 ? -9.734 2.238 13.174 1.00 98.88 118 THR A N 1
ATOM 948 C CA . THR A 1 118 ? -9.899 0.780 13.299 1.00 98.88 118 THR A CA 1
ATOM 949 C C . THR A 1 118 ? -9.013 0.022 12.301 1.00 98.88 118 THR A C 1
ATOM 951 O O . THR A 1 118 ? -8.357 -0.952 12.675 1.00 98.88 118 THR A O 1
ATOM 954 N N . ALA A 1 119 ? -8.934 0.476 11.045 1.00 98.88 119 ALA A N 1
ATOM 955 C CA . ALA A 1 119 ? -8.060 -0.133 10.041 1.00 98.88 119 ALA A CA 1
ATOM 956 C C . ALA A 1 119 ? -6.566 0.023 10.382 1.00 98.88 119 ALA A C 1
ATOM 958 O O . ALA A 1 119 ? -5.803 -0.936 10.249 1.00 98.88 119 ALA A O 1
ATOM 959 N N . LEU A 1 120 ? -6.147 1.198 10.864 1.00 98.88 120 LEU A N 1
ATOM 960 C CA . LEU A 1 120 ? -4.760 1.463 11.264 1.00 98.88 120 LEU A CA 1
ATOM 961 C C . LEU A 1 120 ? -4.352 0.679 12.521 1.00 98.88 120 LEU A C 1
ATOM 963 O O . LEU A 1 120 ? -3.241 0.149 12.574 1.00 98.88 120 LEU A O 1
ATOM 967 N N . GLU A 1 121 ? -5.251 0.517 13.499 1.00 98.81 121 GLU A N 1
ATOM 968 C CA . GLU A 1 121 ? -5.034 -0.367 14.656 1.00 98.81 121 GLU A CA 1
ATOM 969 C C . GLU A 1 121 ? -4.823 -1.815 14.215 1.00 98.81 121 GLU A C 1
ATOM 971 O O . GLU A 1 121 ? -3.944 -2.511 14.731 1.00 98.81 121 GLU A O 1
ATOM 976 N N . TRP A 1 122 ? -5.584 -2.269 13.219 1.00 98.81 122 TRP A N 1
ATOM 977 C CA . TRP A 1 122 ? -5.420 -3.613 12.686 1.00 98.81 122 TRP A CA 1
ATOM 978 C C . TRP A 1 122 ? -4.131 -3.773 11.873 1.00 98.81 122 TRP A C 1
ATOM 980 O O . TRP A 1 122 ? -3.430 -4.774 12.029 1.00 98.81 122 TRP A O 1
ATOM 990 N N . ALA A 1 123 ? -3.745 -2.762 11.088 1.00 98.81 123 ALA A N 1
ATOM 991 C CA . ALA A 1 123 ? -2.448 -2.731 10.414 1.00 98.81 123 ALA A CA 1
ATOM 992 C C . ALA A 1 123 ? -1.280 -2.784 11.411 1.00 98.81 123 ALA A C 1
ATOM 994 O O . ALA A 1 123 ? -0.318 -3.522 11.191 1.00 98.81 123 ALA A O 1
ATOM 995 N N . MET A 1 124 ? -1.388 -2.069 12.535 1.00 98.62 124 MET A N 1
ATOM 996 C CA . MET A 1 124 ? -0.442 -2.142 13.649 1.00 98.62 124 MET A CA 1
ATOM 997 C C . MET A 1 124 ? -0.367 -3.557 14.242 1.00 98.62 124 MET A C 1
ATOM 999 O O . MET A 1 124 ? 0.736 -4.077 14.426 1.00 98.62 124 MET A O 1
ATOM 1003 N N . ALA A 1 125 ? -1.510 -4.204 14.497 1.00 98.62 125 ALA A N 1
ATOM 1004 C CA . ALA A 1 125 ? -1.552 -5.570 15.021 1.00 98.62 125 ALA A CA 1
ATOM 1005 C C . ALA A 1 125 ? -0.894 -6.578 14.060 1.00 98.62 125 ALA A C 1
ATOM 1007 O O . ALA A 1 125 ? -0.028 -7.349 14.470 1.00 98.62 125 ALA A O 1
ATOM 1008 N N . ILE A 1 126 ? -1.229 -6.531 12.765 1.00 98.50 126 ILE A N 1
ATOM 1009 C CA . ILE A 1 126 ? -0.630 -7.410 11.745 1.00 98.50 126 ILE A CA 1
ATOM 1010 C C . ILE A 1 126 ? 0.886 -7.193 11.644 1.00 98.50 126 ILE A C 1
ATOM 1012 O O . ILE A 1 126 ? 1.643 -8.153 11.498 1.00 98.50 126 ILE A O 1
ATOM 1016 N N . ALA A 1 127 ? 1.343 -5.941 11.702 1.00 97.62 127 ALA A N 1
ATOM 1017 C CA . ALA A 1 127 ? 2.746 -5.617 11.476 1.00 97.62 127 ALA A CA 1
ATOM 1018 C C . ALA A 1 127 ? 3.668 -5.967 12.648 1.00 97.62 127 ALA A C 1
ATOM 1020 O O . ALA A 1 127 ? 4.841 -6.294 12.422 1.00 97.62 127 ALA A O 1
ATOM 1021 N N . TRP A 1 128 ? 3.163 -5.866 13.878 1.00 96.88 128 TRP A N 1
ATOM 1022 C CA . TRP A 1 128 ? 4.015 -5.819 15.066 1.00 96.88 128 TRP A CA 1
ATOM 1023 C C . TRP A 1 128 ? 3.669 -6.852 16.129 1.00 96.88 128 TRP A C 1
ATOM 1025 O O . TRP A 1 128 ? 4.585 -7.442 16.700 1.00 96.88 128 TRP A O 1
ATOM 1035 N N . ASP A 1 129 ? 2.385 -7.079 16.395 1.00 97.19 129 ASP A N 1
ATOM 1036 C CA . ASP A 1 129 ? 1.941 -8.014 17.427 1.00 97.19 129 ASP A CA 1
ATOM 1037 C C . ASP A 1 129 ? 0.475 -8.426 17.201 1.00 97.19 129 ASP A C 1
ATOM 1039 O O . ASP A 1 129 ? -0.441 -7.656 17.511 1.00 97.19 129 ASP A O 1
ATOM 1043 N N . PRO A 1 130 ? 0.228 -9.656 16.713 1.00 97.25 130 PRO A N 1
ATOM 1044 C CA . PRO A 1 130 ? -1.125 -10.155 16.489 1.00 97.25 130 PRO A CA 1
ATOM 1045 C C . PRO A 1 130 ? -1.995 -10.191 17.750 1.00 97.25 130 PRO A C 1
ATOM 1047 O O . PRO A 1 130 ? -3.217 -10.184 17.633 1.00 97.25 130 PRO A O 1
ATOM 1050 N N . SER A 1 131 ? -1.408 -10.207 18.954 1.00 97.19 131 SER A N 1
ATOM 1051 C CA . SER A 1 131 ? -2.178 -10.183 20.205 1.00 97.19 131 SER A CA 1
ATOM 1052 C C . SER A 1 131 ? -2.860 -8.837 20.475 1.00 97.19 131 SER A C 1
ATOM 1054 O O . SER A 1 131 ? -3.787 -8.772 21.283 1.00 97.19 131 SER A O 1
ATOM 1056 N N . LEU A 1 132 ? -2.464 -7.775 19.759 1.00 96.62 132 LEU A N 1
ATOM 1057 C CA . LEU A 1 132 ? -3.151 -6.481 19.781 1.00 96.62 132 LEU A CA 1
ATOM 1058 C C . LEU A 1 132 ? -4.528 -6.537 19.101 1.00 96.62 132 LEU A C 1
ATOM 1060 O O . LEU A 1 132 ? -5.367 -5.676 19.366 1.00 96.62 132 LEU A O 1
ATOM 1064 N N . ALA A 1 133 ? -4.798 -7.565 18.286 1.00 97.94 133 ALA A N 1
ATOM 1065 C CA . ALA A 1 133 ? -6.124 -7.845 17.740 1.00 97.94 133 ALA A CA 1
ATOM 1066 C C . ALA A 1 133 ? -7.047 -8.459 18.807 1.00 97.94 133 ALA A C 1
ATOM 1068 O O . ALA A 1 133 ? -7.461 -9.614 18.723 1.00 97.94 133 ALA A O 1
ATOM 1069 N N . SER A 1 134 ? -7.326 -7.664 19.840 1.00 98.38 134 SER A N 1
ATOM 1070 C CA . SER A 1 134 ? -8.231 -8.002 20.938 1.00 98.38 134 SER A CA 1
ATOM 1071 C C . SER A 1 134 ? -9.680 -8.155 20.470 1.00 98.38 134 SER A C 1
ATOM 1073 O O . SER A 1 134 ? -10.053 -7.632 19.419 1.00 98.38 134 SER A O 1
ATOM 1075 N N . ASP A 1 135 ? -10.522 -8.786 21.292 1.00 98.50 135 ASP A N 1
ATOM 1076 C CA . ASP A 1 135 ? -11.964 -8.920 21.027 1.00 98.50 135 ASP A CA 1
ATOM 1077 C C . ASP A 1 135 ? -12.627 -7.560 20.749 1.00 98.50 135 ASP A C 1
ATOM 1079 O O . ASP A 1 135 ? -13.444 -7.434 19.844 1.00 98.50 135 ASP A O 1
ATOM 1083 N N . ASN A 1 136 ? -12.201 -6.499 21.448 1.00 98.38 136 ASN A N 1
ATOM 1084 C CA . ASN A 1 136 ? -12.710 -5.150 21.207 1.00 98.38 136 ASN A CA 1
ATOM 1085 C C . ASN A 1 136 ? -12.341 -4.604 19.816 1.00 98.38 136 ASN A C 1
ATOM 1087 O O . ASN A 1 136 ? -13.158 -3.923 19.193 1.00 98.38 136 ASN A O 1
ATOM 1091 N N . LEU A 1 137 ? -11.130 -4.895 19.326 1.00 98.69 137 LEU A N 1
ATOM 1092 C CA . LEU A 1 137 ? -10.742 -4.517 17.968 1.00 98.69 137 LEU A CA 1
ATOM 1093 C C . LEU A 1 137 ? -11.540 -5.327 16.942 1.00 98.69 137 LEU A C 1
ATOM 1095 O O . LEU A 1 137 ? -12.022 -4.750 15.973 1.00 98.69 137 LEU A O 1
ATOM 1099 N N . TRP A 1 138 ? -11.746 -6.627 17.173 1.00 98.75 138 TRP A N 1
ATOM 1100 C CA . TRP A 1 138 ? -12.582 -7.466 16.309 1.00 98.75 138 TRP A CA 1
ATOM 1101 C C . TRP A 1 138 ? -14.036 -6.993 16.241 1.00 98.75 138 TRP A C 1
ATOM 1103 O O . TRP A 1 138 ? -14.598 -6.926 15.149 1.00 98.75 138 TRP A O 1
ATOM 1113 N N . ASP A 1 139 ? -14.623 -6.578 17.365 1.00 98.75 139 ASP A N 1
ATOM 1114 C CA . ASP A 1 139 ? -15.966 -5.992 17.385 1.00 98.75 139 ASP A CA 1
ATOM 1115 C C . ASP A 1 139 ? -16.045 -4.738 16.502 1.00 98.75 139 ASP A C 1
ATOM 1117 O O . ASP A 1 139 ? -16.993 -4.562 15.738 1.00 98.75 139 ASP A O 1
ATOM 1121 N N . ARG A 1 140 ? -15.043 -3.855 16.580 1.00 98.75 140 ARG A N 1
ATOM 1122 C CA . ARG A 1 140 ? -14.961 -2.643 15.745 1.00 98.75 140 ARG A CA 1
ATOM 1123 C C . ARG A 1 140 ? -14.744 -2.984 14.275 1.00 98.75 140 ARG A C 1
ATOM 1125 O O . ARG A 1 140 ? -15.426 -2.424 13.419 1.00 98.75 140 ARG A O 1
ATOM 1132 N N . LEU A 1 141 ? -13.855 -3.932 13.985 1.00 98.88 141 LEU A N 1
ATOM 1133 C CA . LEU A 1 141 ? -13.596 -4.420 12.632 1.00 98.88 141 LEU A CA 1
ATOM 1134 C C . LEU A 1 141 ? -14.885 -4.929 11.982 1.00 98.88 141 LEU A C 1
ATOM 1136 O O . LEU A 1 141 ? -15.224 -4.463 10.900 1.00 98.88 141 LEU A O 1
ATOM 1140 N N . HIS A 1 142 ? -15.655 -5.780 12.664 1.00 98.81 142 HIS A N 1
ATOM 1141 C CA . HIS A 1 142 ? -16.930 -6.287 12.145 1.00 98.81 142 HIS A CA 1
ATOM 1142 C C . HIS A 1 142 ? -18.039 -5.226 12.064 1.00 98.81 142 HIS A C 1
ATOM 1144 O O . HIS A 1 142 ? -18.969 -5.378 11.275 1.00 98.81 142 HIS A O 1
ATOM 1150 N N . ARG A 1 143 ? -17.960 -4.133 12.837 1.00 98.69 143 ARG A N 1
ATOM 1151 C CA . ARG A 1 143 ? -18.878 -2.990 12.680 1.00 98.69 143 ARG A CA 1
ATOM 1152 C C . ARG A 1 143 ? -18.594 -2.162 11.428 1.00 98.69 143 ARG A C 1
ATOM 1154 O O . ARG A 1 143 ? -19.525 -1.584 10.874 1.00 98.69 143 ARG A O 1
ATOM 1161 N N . HIS A 1 144 ? -17.334 -2.065 11.007 1.00 98.69 144 HIS A N 1
ATOM 1162 C CA . HIS A 1 144 ? -16.925 -1.180 9.913 1.00 98.69 144 HIS A CA 1
ATOM 1163 C C . HIS A 1 144 ? -16.663 -1.902 8.590 1.00 98.69 144 HIS A C 1
ATOM 11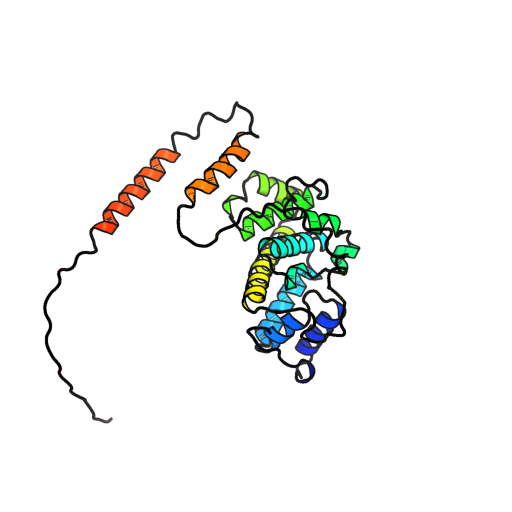65 O O . HIS A 1 144 ? -16.834 -1.297 7.530 1.00 98.69 144 HIS A O 1
ATOM 1171 N N . PHE A 1 145 ? -16.276 -3.172 8.632 1.00 98.75 145 PHE A N 1
ATOM 1172 C CA . PHE A 1 145 ? -15.844 -3.935 7.469 1.00 98.75 145 PHE A CA 1
ATOM 1173 C C . PHE A 1 145 ? -16.584 -5.266 7.388 1.00 98.75 145 PHE A C 1
ATOM 1175 O O . PHE A 1 145 ? -16.776 -5.965 8.382 1.00 98.75 145 PHE A O 1
ATOM 1182 N N . SER A 1 146 ? -16.970 -5.631 6.170 1.00 98.69 146 SER A N 1
ATOM 1183 C CA . SER A 1 146 ? -17.457 -6.976 5.863 1.00 98.69 146 SER A CA 1
ATOM 1184 C C . SER A 1 146 ? -16.309 -7.994 5.852 1.00 98.69 146 SER A C 1
ATOM 1186 O O . SER A 1 146 ? -15.149 -7.629 5.662 1.00 98.69 146 SER A O 1
ATOM 1188 N N . GLU A 1 147 ? -16.613 -9.287 5.995 1.00 98.50 147 GLU A N 1
ATOM 1189 C CA . GLU A 1 147 ? -15.590 -10.342 5.932 1.00 98.50 147 GLU A CA 1
ATOM 1190 C C . GLU A 1 147 ? -14.758 -10.311 4.631 1.00 98.50 147 GLU A C 1
ATOM 1192 O O . GLU A 1 147 ? -13.533 -10.402 4.731 1.00 98.50 147 GLU A O 1
ATOM 1197 N N . PRO A 1 148 ? -15.338 -10.099 3.425 1.00 98.38 148 PRO A N 1
ATOM 1198 C CA . PRO A 1 148 ? -14.538 -9.933 2.209 1.00 98.38 148 PRO A CA 1
ATOM 1199 C C . PRO A 1 148 ? -13.558 -8.754 2.285 1.00 98.38 148 PRO A C 1
ATOM 1201 O O . PRO A 1 148 ? -12.396 -8.897 1.903 1.00 98.38 148 PRO A O 1
ATOM 1204 N N . GLN A 1 149 ? -13.994 -7.618 2.839 1.00 98.62 149 GLN A N 1
ATOM 1205 C CA . GLN A 1 149 ? -13.145 -6.437 3.024 1.00 98.62 149 GLN A CA 1
ATOM 1206 C C . GLN A 1 149 ? -12.016 -6.696 4.023 1.00 98.62 149 GLN A C 1
ATOM 1208 O O . GLN A 1 149 ? -10.888 -6.260 3.792 1.00 98.62 149 GLN A O 1
ATOM 1213 N N . LEU A 1 150 ? -12.291 -7.432 5.106 1.00 98.75 150 LEU A N 1
ATOM 1214 C CA . LEU A 1 150 ? -11.276 -7.843 6.075 1.00 98.75 150 LEU A CA 1
ATOM 1215 C C . LEU A 1 150 ? -10.239 -8.755 5.416 1.00 98.75 150 LEU A C 1
ATOM 1217 O O . LEU A 1 150 ? -9.046 -8.471 5.490 1.00 98.75 150 LEU A O 1
ATOM 1221 N N . VAL A 1 151 ? -10.660 -9.801 4.699 1.00 98.44 151 VAL A N 1
ATOM 1222 C CA . VAL A 1 151 ? -9.729 -10.702 3.997 1.00 98.44 151 VAL A CA 1
ATOM 1223 C C . VAL A 1 151 ? -8.844 -9.929 3.015 1.00 98.44 151 VAL A C 1
ATOM 1225 O O . VAL A 1 151 ? -7.626 -10.122 3.014 1.00 98.44 151 VAL A O 1
ATOM 1228 N N . GLU A 1 152 ? -9.428 -9.031 2.220 1.00 98.50 152 GLU A N 1
ATOM 1229 C CA . GLU A 1 152 ? -8.698 -8.170 1.285 1.00 98.50 152 GLU A CA 1
ATOM 1230 C C . GLU A 1 152 ? -7.689 -7.261 1.996 1.00 98.50 152 GLU A C 1
ATOM 1232 O O . GLU A 1 152 ? -6.504 -7.258 1.655 1.00 98.50 152 GLU A O 1
ATOM 1237 N N . LEU A 1 153 ? -8.144 -6.499 2.995 1.00 98.62 153 LEU A N 1
ATOM 1238 C CA . LEU A 1 153 ? -7.323 -5.515 3.694 1.00 98.62 153 LEU A CA 1
ATOM 1239 C C . LEU A 1 153 ? -6.170 -6.193 4.451 1.00 98.62 153 LEU A C 1
ATOM 1241 O O . LEU A 1 153 ? -5.035 -5.722 4.380 1.00 98.62 153 LEU A O 1
ATOM 1245 N N . GLY A 1 154 ? -6.417 -7.340 5.088 1.00 98.44 154 GLY A N 1
ATOM 1246 C CA . GLY A 1 154 ? -5.386 -8.114 5.780 1.00 98.44 154 GLY A CA 1
ATOM 1247 C C . GLY A 1 154 ? -4.284 -8.611 4.838 1.00 98.44 154 GLY A C 1
ATOM 1248 O O . GLY A 1 154 ? -3.096 -8.442 5.128 1.00 98.44 154 GLY A O 1
ATOM 1249 N N . HIS A 1 155 ? -4.653 -9.159 3.673 1.00 98.25 155 HIS A N 1
ATOM 1250 C CA . HIS A 1 155 ? -3.674 -9.586 2.663 1.00 98.25 155 HIS A CA 1
ATOM 1251 C C . HIS A 1 155 ? -2.927 -8.403 2.045 1.00 98.25 155 HIS A C 1
ATOM 1253 O O . HIS A 1 155 ? -1.724 -8.501 1.795 1.00 98.25 155 HIS A O 1
ATOM 1259 N N . PHE A 1 156 ? -3.600 -7.270 1.840 1.00 98.50 156 PHE A N 1
ATOM 1260 C CA . PHE A 1 156 ? -2.954 -6.054 1.361 1.00 98.50 156 PHE A CA 1
ATOM 1261 C C . PHE A 1 156 ? -1.913 -5.519 2.363 1.00 98.50 156 PHE A C 1
ATOM 1263 O O . PHE A 1 156 ? -0.787 -5.188 1.974 1.00 98.50 156 PHE A O 1
ATOM 1270 N N . ILE A 1 157 ? -2.231 -5.500 3.661 1.00 98.56 157 ILE A N 1
ATOM 1271 C CA . ILE A 1 157 ? -1.285 -5.122 4.724 1.00 98.56 157 ILE A CA 1
ATOM 1272 C C . ILE A 1 157 ? -0.088 -6.086 4.751 1.00 98.56 157 ILE A C 1
ATOM 1274 O O . ILE A 1 157 ? 1.062 -5.645 4.776 1.00 98.56 157 ILE A O 1
ATOM 1278 N N . ALA A 1 158 ? -0.325 -7.398 4.676 1.00 98.19 158 ALA A N 1
ATOM 1279 C CA . ALA A 1 158 ? 0.750 -8.390 4.648 1.00 98.19 158 ALA A CA 1
ATOM 1280 C C . ALA A 1 158 ? 1.676 -8.220 3.425 1.00 98.19 158 ALA A C 1
ATOM 1282 O O . ALA A 1 158 ? 2.905 -8.212 3.564 1.00 98.19 158 ALA A O 1
ATOM 1283 N N . LEU A 1 159 ? 1.095 -8.027 2.232 1.00 97.81 159 LEU A N 1
ATOM 1284 C CA . LEU A 1 159 ? 1.832 -7.798 0.987 1.00 97.81 159 LEU A CA 1
ATOM 1285 C C . LEU A 1 159 ? 2.703 -6.538 1.081 1.00 97.81 159 LEU A C 1
ATOM 1287 O O . LEU A 1 159 ? 3.884 -6.563 0.723 1.00 97.81 159 LEU A O 1
ATOM 1291 N N . THR A 1 160 ? 2.131 -5.437 1.572 1.00 97.06 160 THR A N 1
ATOM 1292 C CA . THR A 1 160 ? 2.838 -4.156 1.693 1.00 97.06 160 THR A CA 1
ATOM 1293 C C . THR A 1 160 ? 3.955 -4.219 2.729 1.00 97.06 160 THR A C 1
ATOM 1295 O O . THR A 1 160 ? 5.063 -3.778 2.429 1.00 97.06 160 THR A O 1
ATOM 1298 N N . LEU A 1 161 ? 3.740 -4.846 3.887 1.00 98.31 161 LEU A N 1
ATOM 1299 C CA . LEU A 1 161 ? 4.782 -5.045 4.896 1.00 98.31 161 LE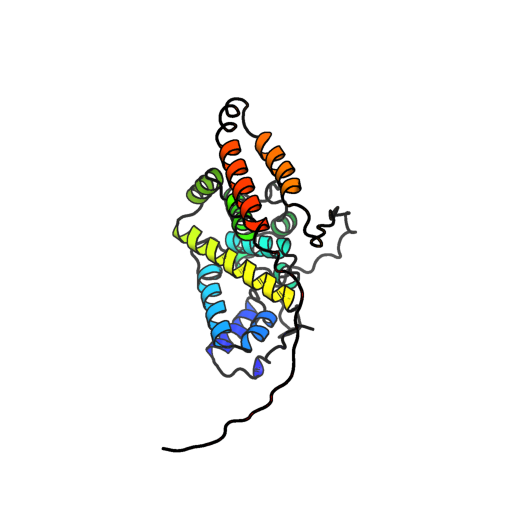U A CA 1
ATOM 1300 C C . LEU A 1 161 ? 5.999 -5.793 4.345 1.00 98.31 161 LEU A C 1
ATOM 1302 O O . LEU A 1 161 ? 7.132 -5.318 4.480 1.00 98.31 161 LEU A O 1
ATOM 1306 N N . GLY A 1 162 ? 5.775 -6.943 3.704 1.00 97.50 162 GLY A N 1
ATOM 1307 C CA . GLY A 1 162 ? 6.853 -7.737 3.116 1.00 97.50 162 GLY A CA 1
ATOM 1308 C C . GLY A 1 162 ? 7.596 -6.966 2.023 1.00 97.50 162 GLY A C 1
ATOM 1309 O O . GLY A 1 162 ? 8.825 -6.854 2.052 1.00 97.50 162 GLY A O 1
ATOM 1310 N N . GLN A 1 163 ? 6.846 -6.363 1.097 1.00 96.88 163 GLN A N 1
ATOM 1311 C CA . GLN A 1 163 ? 7.410 -5.622 -0.026 1.00 96.88 163 GLN A CA 1
ATOM 1312 C C . GLN A 1 163 ? 8.233 -4.409 0.418 1.00 96.88 163 GLN A C 1
ATOM 1314 O O . GLN A 1 163 ? 9.319 -4.179 -0.109 1.00 96.88 163 GLN A O 1
ATOM 1319 N N . GLN A 1 164 ? 7.733 -3.606 1.354 1.00 97.56 164 GLN A N 1
ATOM 1320 C CA . GLN A 1 164 ? 8.399 -2.366 1.751 1.00 97.56 164 GLN A CA 1
ATOM 1321 C C . GLN A 1 164 ? 9.688 -2.641 2.530 1.00 97.56 164 GLN A C 1
ATOM 1323 O O . GLN A 1 164 ? 10.698 -1.971 2.306 1.00 97.56 164 GLN A O 1
ATOM 1328 N N . ARG A 1 165 ? 9.703 -3.686 3.373 1.00 97.56 165 ARG A N 1
ATOM 1329 C CA . ARG A 1 165 ? 10.941 -4.165 4.005 1.00 97.56 165 ARG A CA 1
ATOM 1330 C C . ARG A 1 165 ? 11.938 -4.657 2.963 1.00 97.56 165 ARG A C 1
ATOM 1332 O O . ARG A 1 165 ? 13.096 -4.250 3.008 1.00 97.56 165 ARG A O 1
ATOM 1339 N N . PHE A 1 166 ? 11.496 -5.457 1.993 1.00 97.69 166 PHE A N 1
ATOM 1340 C CA . PHE A 1 166 ? 12.356 -5.896 0.895 1.00 97.69 166 PHE A CA 1
ATOM 1341 C C . PHE A 1 166 ? 12.967 -4.703 0.139 1.00 97.69 166 PHE A C 1
ATOM 1343 O O . PHE A 1 166 ? 14.190 -4.623 0.018 1.00 97.69 166 PHE A O 1
ATOM 1350 N N . LEU A 1 167 ? 12.157 -3.722 -0.276 1.00 97.19 167 LEU A N 1
ATOM 1351 C CA . LEU A 1 167 ? 12.641 -2.527 -0.983 1.00 97.19 167 LEU A CA 1
ATOM 1352 C C . LEU A 1 167 ? 13.657 -1.724 -0.164 1.00 97.19 167 LEU A C 1
ATOM 1354 O O . LEU A 1 167 ? 14.677 -1.290 -0.701 1.00 97.19 167 LEU A O 1
ATOM 1358 N N . LYS A 1 168 ? 13.431 -1.589 1.146 1.00 95.25 168 LYS A N 1
ATOM 1359 C CA . LYS A 1 168 ? 14.398 -0.961 2.051 1.00 95.25 168 LYS A CA 1
ATOM 1360 C C . LYS A 1 168 ? 15.737 -1.706 2.044 1.00 95.25 168 LYS A C 1
ATOM 1362 O O . LYS A 1 168 ? 16.780 -1.069 1.909 1.00 95.25 168 LYS A O 1
ATOM 1367 N N . THR A 1 169 ? 15.729 -3.041 2.122 1.00 96.50 169 THR A N 1
ATOM 1368 C CA . THR A 1 169 ? 16.974 -3.840 2.125 1.00 96.50 169 THR A CA 1
ATOM 1369 C C . THR A 1 169 ? 17.767 -3.721 0.825 1.00 96.50 169 THR A C 1
ATOM 1371 O O . THR A 1 169 ? 18.997 -3.750 0.854 1.00 96.50 169 THR A O 1
ATOM 1374 N N . VAL A 1 170 ? 17.089 -3.514 -0.308 1.00 96.56 170 VAL A N 1
ATOM 1375 C CA . VAL A 1 170 ? 17.757 -3.337 -1.604 1.00 96.56 170 VAL A CA 1
ATOM 1376 C C . VAL A 1 170 ? 18.158 -1.889 -1.884 1.00 96.56 170 VAL A C 1
ATOM 1378 O O . VAL A 1 170 ? 18.854 -1.652 -2.859 1.00 96.56 170 VAL A O 1
ATOM 1381 N N . SER A 1 171 ? 17.820 -0.923 -1.021 1.00 94.00 171 SER A N 1
ATOM 1382 C CA . SER A 1 171 ? 18.239 0.485 -1.160 1.00 94.00 171 SER A CA 1
ATOM 1383 C C . SER A 1 171 ? 17.801 1.148 -2.479 1.00 94.00 171 SER A C 1
ATOM 1385 O O . SER A 1 171 ? 18.552 1.944 -3.049 1.00 94.00 171 SER A O 1
ATOM 1387 N N . VAL A 1 172 ? 16.599 0.811 -2.960 1.00 94.50 172 VAL A N 1
ATOM 1388 C CA . VAL A 1 172 ? 15.960 1.453 -4.124 1.00 94.50 172 VAL A CA 1
ATOM 1389 C C . VAL A 1 172 ? 15.717 2.946 -3.858 1.00 94.50 172 VAL A C 1
ATOM 1391 O O . VAL A 1 172 ? 15.432 3.338 -2.721 1.00 94.50 172 VAL A O 1
ATOM 1394 N N . ARG A 1 173 ? 15.830 3.788 -4.889 1.00 92.88 173 ARG A N 1
ATOM 1395 C CA . ARG A 1 173 ? 15.570 5.235 -4.812 1.00 92.88 173 ARG A CA 1
ATOM 1396 C C . ARG A 1 173 ? 14.676 5.689 -5.960 1.00 92.88 173 ARG A C 1
ATOM 1398 O O . ARG A 1 173 ? 14.589 5.019 -6.982 1.00 92.88 173 ARG A O 1
ATOM 1405 N N . HIS A 1 174 ? 14.006 6.822 -5.775 1.00 93.12 174 HIS A N 1
ATOM 1406 C CA . HIS A 1 174 ? 13.240 7.458 -6.844 1.00 93.12 174 HIS A CA 1
ATOM 1407 C C . HIS A 1 174 ? 14.165 8.067 -7.897 1.00 93.12 174 HIS A C 1
ATOM 1409 O O . HIS A 1 174 ? 15.267 8.511 -7.575 1.00 93.12 174 HIS A O 1
ATOM 1415 N N . GLY A 1 175 ? 13.702 8.092 -9.145 1.00 91.12 175 GLY A N 1
ATOM 1416 C CA . GLY A 1 175 ? 14.398 8.739 -10.255 1.00 91.12 175 GLY A CA 1
ATOM 1417 C C . GLY A 1 175 ? 15.550 7.917 -10.837 1.00 91.12 175 GLY A C 1
ATOM 1418 O O . GLY A 1 175 ? 16.289 8.427 -11.671 1.00 91.12 175 GLY A O 1
ATOM 1419 N N . GLU A 1 176 ? 15.722 6.654 -10.432 1.00 91.69 176 GLU A N 1
ATOM 1420 C CA . GLU A 1 176 ? 16.765 5.778 -10.994 1.00 91.69 176 GLU A CA 1
ATOM 1421 C C . GLU A 1 176 ? 16.297 5.039 -12.269 1.00 91.69 176 GLU A C 1
ATOM 1423 O O . GLU A 1 176 ? 17.132 4.568 -13.039 1.00 91.69 176 GLU A O 1
ATOM 1428 N N . VAL A 1 177 ? 14.981 4.953 -12.525 1.00 91.94 177 VAL A N 1
ATOM 1429 C CA . VAL A 1 177 ? 14.387 4.323 -13.723 1.00 91.94 177 VAL A CA 1
ATOM 1430 C C . VAL A 1 177 ? 13.195 5.145 -14.204 1.00 91.94 177 VAL A C 1
ATOM 1432 O O . VAL A 1 177 ? 12.295 5.419 -13.415 1.00 91.94 177 VAL A O 1
ATOM 1435 N N . LEU A 1 178 ? 13.162 5.491 -15.500 1.00 88.88 178 LEU A N 1
ATOM 1436 C CA . LEU A 1 178 ? 12.140 6.373 -16.092 1.00 88.88 178 LEU A CA 1
ATOM 1437 C C . LEU A 1 178 ? 11.974 7.665 -15.268 1.00 88.88 178 LEU A C 1
ATOM 1439 O O . LEU A 1 178 ? 10.888 7.979 -14.783 1.00 88.88 178 LEU A O 1
ATOM 1443 N N . ALA A 1 179 ? 13.087 8.374 -15.052 1.00 83.19 179 ALA A N 1
ATOM 1444 C CA . ALA A 1 179 ? 13.178 9.538 -14.166 1.00 83.19 179 ALA A CA 1
ATOM 1445 C C . ALA A 1 179 ? 12.302 10.727 -14.592 1.00 83.19 179 ALA A C 1
ATOM 1447 O O . ALA A 1 179 ? 12.037 11.613 -13.794 1.00 83.19 179 ALA A O 1
ATOM 1448 N N . ASP A 1 180 ? 11.822 10.726 -15.832 1.00 82.56 180 ASP A N 1
ATOM 1449 C CA . ASP A 1 180 ? 10.918 11.713 -16.417 1.00 82.56 180 ASP A CA 1
ATOM 1450 C C . ASP A 1 180 ? 9.452 11.540 -15.966 1.00 82.56 180 ASP A C 1
ATOM 1452 O O . ASP A 1 180 ? 8.526 11.925 -16.678 1.00 82.56 180 ASP A O 1
ATOM 1456 N N . THR A 1 181 ? 9.220 10.894 -14.818 1.00 79.81 181 THR A N 1
ATOM 1457 C CA . THR A 1 181 ? 7.884 10.508 -14.351 1.00 79.81 181 THR A CA 1
ATOM 1458 C C . THR A 1 181 ? 7.632 10.987 -12.930 1.00 79.81 181 THR A C 1
ATOM 1460 O O . THR A 1 181 ? 8.245 10.496 -11.983 1.00 79.81 181 THR A O 1
ATOM 1463 N N . ASP A 1 182 ? 6.636 11.851 -12.774 1.00 80.06 182 ASP A N 1
ATOM 1464 C CA . ASP A 1 182 ? 6.206 12.395 -11.480 1.00 80.06 182 ASP A CA 1
ATOM 1465 C C . ASP A 1 182 ? 5.019 11.671 -10.814 1.00 80.06 182 ASP A C 1
ATOM 1467 O O . ASP A 1 182 ? 4.922 11.725 -9.584 1.00 80.06 182 ASP A O 1
ATOM 1471 N N . PRO A 1 183 ? 4.109 10.971 -11.537 1.00 84.56 183 PRO A N 1
ATOM 1472 C CA . PRO A 1 183 ? 2.964 10.337 -10.901 1.00 84.56 183 PRO A CA 1
ATOM 1473 C C . PRO A 1 183 ? 3.344 9.420 -9.745 1.00 84.56 183 PRO A C 1
ATOM 1475 O O . PRO A 1 183 ? 4.332 8.678 -9.782 1.00 84.56 183 PRO A O 1
ATOM 1478 N N . GLY A 1 184 ? 2.514 9.487 -8.713 1.00 84.38 184 GLY A N 1
ATOM 1479 C CA . GLY A 1 184 ? 2.650 8.698 -7.508 1.00 84.38 184 GLY A CA 1
ATOM 1480 C C . GLY A 1 184 ? 3.784 9.115 -6.583 1.00 84.38 184 GLY A C 1
ATOM 1481 O O . GLY A 1 184 ? 3.999 8.396 -5.619 1.00 84.38 184 GLY A O 1
ATOM 1482 N N . LEU A 1 185 ? 4.487 10.227 -6.825 1.00 89.62 185 LEU A N 1
ATOM 1483 C CA . LEU A 1 185 ? 5.355 10.853 -5.824 1.00 89.62 185 LEU A CA 1
ATOM 1484 C C . LEU A 1 185 ? 4.529 11.709 -4.853 1.00 89.62 185 LEU A C 1
ATOM 1486 O O . LEU A 1 185 ? 3.503 12.287 -5.221 1.00 89.62 185 LEU A O 1
ATOM 1490 N N . ALA A 1 186 ? 4.971 11.769 -3.600 1.00 87.25 186 ALA A N 1
ATOM 1491 C CA . ALA A 1 186 ? 4.469 12.738 -2.636 1.00 87.25 186 ALA A CA 1
ATOM 1492 C C . ALA A 1 186 ? 4.726 14.171 -3.139 1.00 87.25 186 ALA A C 1
ATOM 1494 O O . ALA A 1 186 ? 5.700 14.382 -3.868 1.00 87.25 186 ALA A O 1
ATOM 1495 N N . PRO A 1 187 ? 3.880 15.152 -2.770 1.00 80.38 187 PRO A N 1
ATOM 1496 C CA . PRO A 1 187 ? 4.184 16.559 -3.011 1.00 80.38 187 PRO A CA 1
ATOM 1497 C C . PRO A 1 187 ? 5.591 16.881 -2.497 1.00 80.38 187 PRO A C 1
ATOM 1499 O O . PRO A 1 187 ? 5.974 16.390 -1.435 1.00 80.38 187 PRO A O 1
ATOM 1502 N N . GLU A 1 188 ? 6.356 17.667 -3.257 1.00 63.41 188 GLU A N 1
ATOM 1503 C CA . GLU A 1 188 ? 7.687 18.116 -2.844 1.00 63.41 188 GLU A CA 1
ATOM 1504 C C . GLU A 1 188 ? 7.565 18.764 -1.456 1.00 63.41 188 GLU A C 1
ATOM 1506 O O . GLU A 1 188 ? 6.788 19.706 -1.273 1.00 63.41 188 GLU A O 1
ATOM 1511 N N . GLU A 1 189 ? 8.244 18.197 -0.453 1.00 42.38 189 GLU A N 1
ATOM 1512 C CA . GLU A 1 189 ? 8.236 18.746 0.901 1.00 42.38 189 GLU A CA 1
ATOM 1513 C C . GLU A 1 189 ? 8.694 20.207 0.815 1.00 42.38 189 GLU A C 1
ATOM 1515 O O . GLU A 1 189 ? 9.795 20.495 0.336 1.00 42.38 189 GLU A O 1
ATOM 1520 N N . ALA A 1 190 ? 7.869 21.143 1.298 1.00 25.92 190 ALA A N 1
ATOM 1521 C CA . ALA A 1 190 ? 8.371 22.463 1.661 1.00 25.92 190 ALA A CA 1
ATOM 1522 C C . ALA A 1 190 ? 9.638 22.251 2.511 1.00 25.92 190 ALA A C 1
ATOM 1524 O O . ALA A 1 190 ? 9.618 21.360 3.367 1.00 25.92 190 ALA A O 1
ATOM 1525 N N . PRO A 1 191 ? 10.737 22.999 2.268 1.00 27.09 191 PRO A N 1
ATOM 1526 C CA . PRO A 1 191 ? 12.022 22.735 2.904 1.00 27.09 191 PRO A CA 1
ATOM 1527 C C . PRO A 1 191 ? 11.786 22.594 4.395 1.00 27.09 191 PRO A C 1
ATOM 1529 O O . PRO A 1 191 ? 11.233 23.519 4.993 1.00 27.09 191 PRO A O 1
ATOM 1532 N N . ALA A 1 192 ? 12.127 21.413 4.924 1.00 32.03 192 ALA A N 1
ATOM 1533 C CA . ALA A 1 192 ? 11.844 20.999 6.287 1.00 32.03 192 ALA A CA 1
ATOM 1534 C C . ALA A 1 192 ? 11.915 22.212 7.214 1.00 32.03 192 ALA A C 1
ATOM 1536 O O . ALA A 1 192 ? 12.997 22.765 7.439 1.00 32.03 192 ALA A O 1
ATOM 1537 N N . SER A 1 193 ? 10.757 22.664 7.708 1.00 29.19 193 SER A N 1
ATOM 1538 C CA . SER A 1 193 ? 10.740 23.585 8.833 1.00 29.19 193 SER A CA 1
ATOM 1539 C C . SER A 1 193 ? 11.648 22.953 9.874 1.00 29.19 193 SER A C 1
ATOM 1541 O O . SER A 1 193 ? 11.447 21.776 10.187 1.00 29.19 193 SER A O 1
ATOM 1543 N N . THR A 1 194 ? 12.682 23.700 10.280 1.00 24.59 194 THR A N 1
ATOM 1544 C CA . THR A 1 194 ? 13.709 23.372 11.277 1.00 24.59 194 THR A CA 1
ATOM 1545 C C . THR A 1 194 ? 13.332 22.143 12.082 1.00 24.59 194 THR A C 1
ATOM 1547 O O . THR A 1 194 ? 12.266 22.223 12.689 1.00 24.59 194 THR A O 1
ATOM 1550 N N . PRO A 1 195 ? 14.148 21.066 12.133 1.00 31.30 195 PRO A N 1
ATOM 1551 C CA . PRO A 1 195 ? 13.784 19.834 12.819 1.00 31.30 195 PRO A CA 1
ATOM 1552 C C . PRO A 1 195 ? 13.278 20.186 14.212 1.00 31.30 195 PRO A C 1
ATOM 1554 O O . PRO A 1 195 ? 14.055 20.463 15.129 1.00 31.30 195 PRO A O 1
ATOM 1557 N N . GLN A 1 196 ? 11.953 20.230 14.356 1.00 32.00 196 GLN A N 1
ATOM 1558 C CA . GLN A 1 196 ? 11.336 20.239 15.654 1.00 32.00 196 GLN A CA 1
ATOM 1559 C C . GLN A 1 196 ? 11.831 18.932 16.216 1.00 32.00 196 GLN A C 1
ATOM 1561 O O . GLN A 1 196 ? 11.694 17.907 15.549 1.00 32.00 196 GLN A O 1
ATOM 1566 N N . ALA A 1 197 ? 12.564 19.014 17.323 1.00 32.50 197 ALA A N 1
ATOM 1567 C CA . ALA A 1 197 ? 13.216 17.882 17.937 1.00 32.50 197 ALA A CA 1
ATOM 1568 C C . ALA A 1 197 ? 12.155 16.814 18.217 1.00 32.50 197 ALA A C 1
ATOM 1570 O O . ALA A 1 197 ? 11.595 16.742 19.311 1.00 32.50 197 ALA A O 1
ATOM 1571 N N . ASN A 1 198 ? 11.895 15.975 17.216 1.00 36.88 198 ASN A N 1
ATOM 1572 C CA . ASN A 1 198 ? 11.361 14.658 17.377 1.00 36.88 198 ASN A CA 1
ATOM 1573 C C . ASN A 1 198 ? 12.377 14.066 18.321 1.00 36.88 198 ASN A C 1
ATOM 1575 O O . ASN A 1 198 ? 13.528 13.823 17.952 1.00 36.88 198 ASN A O 1
ATOM 1579 N N . ARG A 1 199 ? 11.979 13.950 19.588 1.00 33.22 199 ARG A N 1
ATOM 1580 C CA . ARG A 1 199 ? 12.637 13.077 20.539 1.00 33.22 199 ARG A CA 1
ATOM 1581 C C . ARG A 1 199 ? 12.494 11.686 19.942 1.00 33.22 199 ARG A C 1
ATOM 1583 O O . ARG A 1 199 ? 11.637 10.910 20.350 1.00 33.22 199 ARG A O 1
ATOM 1590 N N . ALA A 1 200 ? 13.336 11.394 18.957 1.00 34.19 200 ALA A N 1
ATOM 1591 C CA . ALA A 1 200 ? 13.761 10.071 18.614 1.00 34.19 200 ALA A CA 1
ATOM 1592 C C . ALA A 1 200 ? 14.357 9.550 19.916 1.00 34.19 200 ALA A C 1
ATOM 1594 O O . ALA A 1 200 ? 15.521 9.768 20.243 1.00 34.19 200 ALA A O 1
ATOM 1595 N N . ARG A 1 201 ? 13.504 8.929 20.734 1.00 35.81 201 ARG A N 1
ATOM 1596 C CA . ARG A 1 201 ? 13.965 7.876 21.615 1.00 35.81 201 ARG A CA 1
ATOM 1597 C C . ARG A 1 201 ? 14.643 6.915 20.664 1.00 35.81 201 ARG A C 1
ATOM 1599 O O . ARG A 1 201 ? 13.946 6.250 19.905 1.00 35.81 201 ARG A O 1
ATOM 1606 N N . GLU A 1 202 ? 15.972 6.932 20.657 1.00 27.91 202 GLU A N 1
ATOM 1607 C CA . GLU A 1 202 ? 16.795 5.956 19.962 1.00 27.91 202 GLU A CA 1
ATOM 1608 C C . GLU A 1 202 ? 16.181 4.580 20.216 1.00 27.91 202 GLU A C 1
ATOM 1610 O O . GLU A 1 202 ? 16.264 4.008 21.308 1.00 27.91 202 GLU A O 1
ATOM 1615 N N . MET A 1 203 ? 15.477 4.063 19.213 1.00 32.66 203 MET A N 1
ATOM 1616 C CA . MET A 1 203 ? 15.039 2.685 19.198 1.00 32.66 203 MET A CA 1
ATOM 1617 C C . MET A 1 203 ? 16.270 1.872 18.828 1.00 32.66 203 MET A C 1
ATOM 1619 O O . MET A 1 203 ? 16.428 1.422 17.699 1.00 32.66 203 MET A O 1
ATOM 1623 N N . ASN A 1 204 ? 17.168 1.735 19.807 1.00 25.97 204 ASN A N 1
ATOM 1624 C CA . ASN A 1 204 ? 18.312 0.842 19.750 1.00 25.97 204 ASN A CA 1
ATOM 1625 C C . ASN A 1 204 ? 17.800 -0.589 19.548 1.00 25.97 204 ASN A C 1
ATOM 1627 O O . ASN A 1 204 ? 17.483 -1.299 20.500 1.00 25.97 204 ASN A O 1
ATOM 1631 N N . PHE A 1 205 ? 17.730 -1.014 18.288 1.00 31.95 205 PHE A N 1
ATOM 1632 C CA . PHE A 1 205 ? 17.537 -2.401 17.862 1.00 31.95 205 PHE A CA 1
ATOM 1633 C C . PHE A 1 205 ? 18.873 -3.161 17.826 1.00 31.95 205 PHE A C 1
ATOM 1635 O O . PHE A 1 205 ? 19.150 -3.936 16.915 1.00 31.95 205 PHE A O 1
ATOM 1642 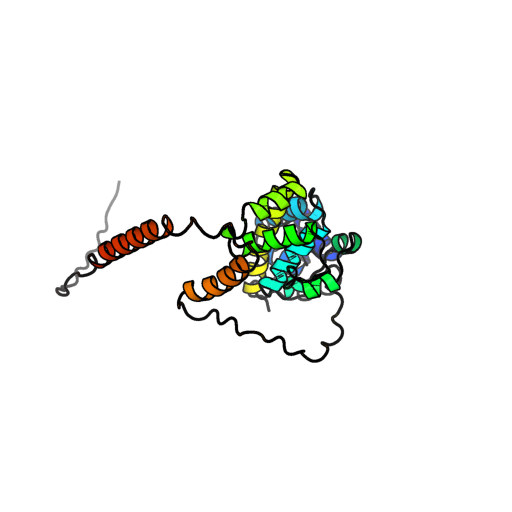N N . ALA A 1 206 ? 19.727 -2.941 18.825 1.00 29.80 206 ALA A N 1
ATOM 1643 C CA . ALA A 1 206 ? 21.014 -3.612 18.935 1.00 29.80 206 ALA A CA 1
ATOM 1644 C C . ALA A 1 206 ? 21.319 -3.956 20.396 1.00 29.80 206 ALA A C 1
ATOM 1646 O O . ALA A 1 206 ? 22.104 -3.290 21.059 1.00 29.80 206 ALA A O 1
ATOM 1647 N N . THR A 1 207 ? 20.631 -4.974 20.916 1.00 27.72 207 THR A N 1
ATOM 1648 C CA . THR A 1 207 ? 21.159 -6.071 21.759 1.00 27.72 207 THR A CA 1
ATOM 1649 C C . THR A 1 207 ? 19.990 -6.847 22.382 1.00 27.72 207 THR A C 1
ATOM 1651 O O . THR A 1 207 ? 18.961 -6.254 22.711 1.00 27.72 207 THR A O 1
ATOM 1654 N N . PRO A 1 208 ? 20.093 -8.182 22.527 1.00 39.22 208 PRO A N 1
ATOM 1655 C CA . PRO A 1 208 ? 19.021 -8.997 23.082 1.00 39.22 208 PRO A CA 1
ATOM 1656 C C . PRO A 1 208 ? 19.011 -8.859 24.608 1.00 39.22 208 PRO A C 1
ATOM 1658 O O . PRO A 1 208 ? 19.581 -9.684 25.316 1.00 39.22 208 PRO A O 1
ATOM 1661 N N . VAL A 1 209 ? 18.367 -7.810 25.123 1.00 34.16 209 VAL A N 1
ATOM 1662 C CA . VAL A 1 209 ? 18.023 -7.716 26.545 1.00 34.16 209 VAL A CA 1
ATOM 1663 C C . VAL A 1 209 ? 16.542 -7.381 26.695 1.00 34.16 209 VAL A C 1
ATOM 1665 O O . VAL A 1 209 ? 16.091 -6.257 26.509 1.00 34.16 209 VAL A O 1
ATOM 1668 N N . ASP A 1 210 ? 15.827 -8.453 27.015 1.00 33.06 210 ASP A N 1
ATOM 1669 C CA . ASP A 1 210 ? 14.579 -8.554 27.759 1.00 33.06 210 ASP A CA 1
ATOM 1670 C C . ASP A 1 210 ? 13.360 -7.761 27.262 1.00 33.06 210 ASP A C 1
ATOM 1672 O O . ASP A 1 210 ? 13.061 -6.636 27.676 1.00 33.06 210 ASP A O 1
ATOM 1676 N N . ALA A 1 211 ? 12.580 -8.447 26.420 1.00 33.50 211 ALA A N 1
ATOM 1677 C CA . ALA A 1 211 ? 11.246 -8.050 26.007 1.00 33.50 211 ALA A CA 1
ATOM 1678 C C . ALA A 1 211 ? 10.406 -7.580 27.204 1.00 33.50 211 ALA A C 1
ATOM 1680 O O . ALA A 1 211 ? 9.753 -6.559 27.085 1.00 33.50 211 ALA A O 1
ATOM 1681 N N . THR A 1 212 ? 10.494 -8.195 28.385 1.00 37.62 212 THR A N 1
ATOM 1682 C CA . THR A 1 212 ? 9.618 -7.930 29.546 1.00 37.62 212 THR A CA 1
ATOM 1683 C C . THR A 1 212 ? 9.482 -6.460 29.983 1.00 37.62 212 THR A C 1
ATOM 1685 O O . THR A 1 212 ? 8.414 -6.064 30.457 1.00 37.62 212 THR A O 1
ATOM 1688 N N . THR A 1 213 ? 10.490 -5.607 29.776 1.00 36.72 213 THR A N 1
ATOM 1689 C CA . THR A 1 213 ? 10.465 -4.229 30.307 1.00 36.72 213 THR A CA 1
ATOM 1690 C C . THR A 1 213 ? 9.552 -3.291 29.499 1.00 36.72 213 THR A C 1
ATOM 1692 O O . THR A 1 213 ? 8.856 -2.453 30.081 1.00 36.72 213 THR A O 1
ATOM 1695 N N . ARG A 1 214 ? 9.448 -3.475 28.172 1.00 37.34 214 ARG A N 1
ATOM 1696 C CA . ARG A 1 214 ? 8.563 -2.663 27.303 1.00 37.34 214 ARG A CA 1
ATOM 1697 C C . ARG A 1 214 ? 7.082 -3.049 27.406 1.00 37.34 214 ARG A C 1
ATOM 1699 O O . ARG A 1 214 ? 6.216 -2.207 27.185 1.00 37.34 214 ARG A O 1
ATOM 1706 N N . TRP A 1 215 ? 6.783 -4.269 27.851 1.00 42.84 215 TRP A N 1
ATOM 1707 C CA . TRP A 1 215 ? 5.409 -4.745 28.069 1.00 42.84 215 TRP A CA 1
ATOM 1708 C C . TRP A 1 215 ? 4.770 -4.126 29.319 1.00 42.84 215 TRP A C 1
ATOM 1710 O O . TRP A 1 215 ? 3.546 -4.057 29.424 1.00 42.84 215 TRP A O 1
ATOM 1720 N N . SER A 1 216 ? 5.575 -3.629 30.265 1.00 35.34 216 SER A N 1
ATOM 1721 C CA . SER A 1 216 ? 5.065 -2.991 31.486 1.00 35.34 216 SER A CA 1
ATOM 1722 C C . SER A 1 216 ? 4.417 -1.621 31.227 1.00 35.34 216 SER A C 1
ATOM 1724 O O . SER A 1 216 ? 3.421 -1.283 31.869 1.00 35.34 216 SER A O 1
ATOM 1726 N N . GLN A 1 217 ? 4.911 -0.855 30.246 1.00 35.88 217 GLN A N 1
ATOM 1727 C CA . GLN A 1 217 ? 4.363 0.466 29.909 1.00 35.88 217 GLN A CA 1
ATOM 1728 C C . GLN A 1 217 ? 3.048 0.359 29.125 1.00 35.88 217 GLN A C 1
ATOM 1730 O O . GLN A 1 217 ? 2.081 1.028 29.485 1.00 35.88 217 GLN A O 1
ATOM 1735 N N . ALA A 1 218 ? 2.950 -0.562 28.158 1.00 38.19 218 ALA A N 1
ATOM 1736 C CA . ALA A 1 218 ? 1.690 -0.847 27.460 1.00 38.19 218 ALA A CA 1
ATOM 1737 C C . ALA A 1 218 ? 0.602 -1.388 28.417 1.00 38.19 218 ALA A C 1
ATOM 1739 O O . ALA A 1 218 ? -0.551 -0.963 28.365 1.00 38.19 218 ALA A O 1
ATOM 1740 N N . ARG A 1 219 ? 0.979 -2.238 29.388 1.00 36.31 219 ARG A N 1
ATOM 1741 C CA . ARG A 1 219 ? 0.079 -2.700 30.467 1.00 36.31 219 ARG A CA 1
ATOM 1742 C C . ARG A 1 219 ? -0.402 -1.585 31.398 1.00 36.31 219 ARG A C 1
ATOM 1744 O O . ARG A 1 219 ? -1.483 -1.705 31.973 1.00 36.31 219 ARG A O 1
ATOM 1751 N N . THR A 1 220 ? 0.390 -0.531 31.580 1.00 36.12 220 THR A N 1
ATOM 1752 C CA . THR A 1 220 ? 0.042 0.591 32.465 1.00 36.12 220 THR A CA 1
ATOM 1753 C C . THR A 1 220 ? -1.014 1.487 31.816 1.00 36.12 220 THR A C 1
ATOM 1755 O O . THR A 1 220 ? -1.979 1.854 32.482 1.00 36.12 220 THR A O 1
ATOM 1758 N N . ILE A 1 221 ? -0.896 1.731 30.507 1.00 39.41 221 ILE A N 1
ATOM 1759 C CA . ILE A 1 221 ? -1.867 2.508 29.720 1.00 39.41 221 ILE A CA 1
ATOM 1760 C C . ILE A 1 221 ? -3.199 1.751 29.580 1.00 39.41 221 ILE A C 1
ATOM 1762 O O . ILE A 1 221 ? -4.260 2.337 29.773 1.00 39.41 221 ILE A O 1
ATOM 1766 N N . ALA A 1 222 ? -3.164 0.431 29.356 1.00 37.03 222 ALA A N 1
ATOM 1767 C CA . ALA A 1 222 ? -4.378 -0.392 29.282 1.00 37.03 222 ALA A CA 1
ATOM 1768 C C . ALA A 1 222 ? -5.093 -0.566 30.640 1.00 37.03 222 ALA A C 1
ATOM 1770 O O . ALA A 1 222 ? -6.294 -0.817 30.695 1.00 37.03 222 ALA A O 1
ATOM 1771 N N . ARG A 1 223 ? -4.379 -0.429 31.768 1.00 36.34 223 ARG A N 1
ATOM 1772 C CA . ARG A 1 223 ? -4.994 -0.473 33.106 1.00 36.34 223 ARG A CA 1
ATOM 1773 C C . ARG A 1 223 ? -5.671 0.841 33.487 1.00 36.34 223 ARG A C 1
ATOM 1775 O O . ARG A 1 223 ? -6.637 0.796 34.247 1.00 36.34 223 ARG A O 1
ATOM 1782 N N . SER A 1 224 ? -5.185 1.994 33.029 1.00 38.34 224 SER A N 1
ATOM 1783 C CA . SER A 1 224 ? -5.710 3.304 33.448 1.00 38.34 224 SER A CA 1
ATOM 1784 C C . SER A 1 224 ? -7.027 3.706 32.776 1.00 38.34 224 SER A C 1
ATOM 1786 O O . SER A 1 224 ? -7.635 4.681 33.201 1.00 38.34 224 SER A O 1
ATOM 1788 N N . THR A 1 225 ? -7.485 2.956 31.774 1.00 39.41 225 THR A N 1
ATOM 1789 C CA . THR A 1 225 ? -8.698 3.231 30.983 1.00 39.41 225 THR A CA 1
ATOM 1790 C C . THR A 1 225 ? -9.880 2.303 31.294 1.00 39.41 225 THR A C 1
ATOM 1792 O O . THR A 1 225 ? -10.959 2.493 30.741 1.00 39.41 225 THR A O 1
ATOM 1795 N N . LEU A 1 226 ? -9.730 1.341 32.217 1.00 34.31 226 LEU A N 1
ATOM 1796 C CA . LEU A 1 226 ? -10.806 0.427 32.631 1.00 34.31 226 LEU A CA 1
ATOM 1797 C C . LEU A 1 226 ? -11.399 0.803 34.008 1.00 34.31 226 LEU A C 1
ATOM 1799 O O . LEU A 1 226 ? -10.633 1.067 34.944 1.00 34.31 226 LEU A O 1
ATOM 1803 N N . PRO A 1 227 ? -12.738 0.773 34.180 1.00 37.59 227 PRO A N 1
ATOM 1804 C CA . PRO A 1 227 ? -13.393 1.070 35.454 1.00 37.59 227 PRO A CA 1
ATOM 1805 C C . PRO A 1 227 ? -13.017 0.064 36.558 1.00 37.59 227 PRO A C 1
ATOM 1807 O O . PRO A 1 227 ? -12.773 -1.119 36.309 1.00 37.59 227 PRO A O 1
ATOM 1810 N N . LEU A 1 228 ? -12.974 0.547 37.809 1.00 40.03 228 LEU A N 1
ATOM 1811 C CA . LEU A 1 228 ? -12.440 -0.168 38.983 1.00 40.03 228 LEU A CA 1
ATOM 1812 C C . LEU A 1 228 ? -13.074 -1.549 39.253 1.00 40.03 228 LEU A C 1
ATOM 1814 O O . LEU A 1 228 ? -12.439 -2.388 39.892 1.00 40.03 228 LEU A O 1
ATOM 1818 N N . SER A 1 229 ? -14.293 -1.804 38.773 1.00 35.69 229 SER A N 1
ATOM 1819 C CA . SER A 1 229 ? -15.076 -3.009 39.079 1.00 35.69 229 SER A CA 1
ATOM 1820 C C . SER A 1 229 ? -14.570 -4.299 38.418 1.00 35.69 229 SER A C 1
ATOM 1822 O O . SER A 1 229 ? -14.939 -5.379 38.867 1.00 35.69 229 SER A O 1
ATOM 1824 N N . MET A 1 230 ? -13.695 -4.228 37.407 1.00 41.44 230 MET A N 1
ATOM 1825 C CA . MET A 1 230 ? -13.216 -5.410 36.662 1.00 41.44 230 MET A CA 1
ATOM 1826 C C . MET A 1 230 ? -11.823 -5.920 37.083 1.00 41.44 230 MET A C 1
ATOM 1828 O O . MET A 1 230 ? -11.242 -6.781 36.426 1.00 41.44 230 MET A O 1
ATOM 1832 N N . ARG A 1 231 ? -11.249 -5.416 38.185 1.00 45.56 231 ARG A N 1
ATOM 1833 C CA . ARG A 1 231 ? -9.867 -5.746 38.598 1.00 45.56 231 ARG A CA 1
ATOM 1834 C C . ARG A 1 231 ? -9.714 -7.002 39.466 1.00 45.56 231 ARG A C 1
ATOM 1836 O O . ARG A 1 231 ? -8.583 -7.371 39.777 1.00 45.56 231 ARG A O 1
ATOM 1843 N N . CYS A 1 232 ? -10.799 -7.676 39.842 1.00 35.47 232 CYS A N 1
ATOM 1844 C CA . CYS A 1 232 ? -10.753 -8.814 40.762 1.00 35.47 232 CYS A CA 1
ATOM 1845 C C . CYS A 1 232 ? -11.083 -10.126 40.028 1.00 35.47 232 CYS A C 1
ATOM 1847 O O . CYS A 1 232 ? -12.247 -10.479 39.882 1.00 35.47 232 CYS A O 1
ATOM 1849 N N . GLY A 1 233 ? -10.066 -10.836 39.524 1.00 39.09 233 GLY A N 1
ATOM 1850 C CA . GLY A 1 233 ? -10.271 -12.177 38.948 1.00 39.09 233 GLY A CA 1
ATOM 1851 C C . GLY A 1 233 ? -9.088 -12.797 38.195 1.00 39.09 233 GLY A C 1
ATOM 1852 O O . GLY A 1 233 ? -8.996 -14.015 38.093 1.00 39.09 233 GLY A O 1
ATOM 1853 N N . THR A 1 234 ? -8.130 -12.005 37.712 1.00 40.41 234 THR A N 1
ATOM 1854 C CA . THR A 1 234 ? -7.055 -12.492 36.820 1.00 40.41 234 THR A CA 1
ATOM 1855 C C . THR A 1 234 ? -5.788 -12.996 37.523 1.00 40.41 234 THR A C 1
ATOM 1857 O O . THR A 1 234 ? -4.872 -13.459 36.852 1.00 40.41 234 THR A O 1
ATOM 1860 N N . SER A 1 235 ? -5.716 -12.964 38.860 1.00 38.12 235 SER A N 1
ATOM 1861 C CA . SER A 1 235 ? -4.490 -13.342 39.588 1.00 38.12 235 SER A CA 1
ATOM 1862 C C . SER A 1 235 ? -4.204 -14.849 39.591 1.00 38.12 235 SER A C 1
ATOM 1864 O O . SER A 1 235 ? -3.049 -15.241 39.528 1.00 38.12 235 SER A O 1
ATOM 1866 N N . ALA A 1 236 ? -5.224 -15.710 39.658 1.00 33.59 236 ALA A N 1
ATOM 1867 C CA . ALA A 1 236 ? -5.017 -17.128 39.989 1.00 33.59 236 ALA A CA 1
ATOM 1868 C C . ALA A 1 236 ? -4.648 -18.033 38.793 1.00 33.59 236 ALA A C 1
ATOM 1870 O O . ALA A 1 236 ? -4.196 -19.162 38.986 1.00 33.59 236 ALA A O 1
ATOM 1871 N N . LEU A 1 237 ? -4.846 -17.563 37.556 1.00 35.75 237 LEU A N 1
ATOM 1872 C CA . LEU A 1 237 ? -4.575 -18.340 36.335 1.00 35.75 237 LEU A CA 1
ATOM 1873 C C . LEU A 1 237 ? -3.171 -18.093 35.760 1.00 35.75 237 LEU A C 1
ATOM 1875 O O . LEU A 1 237 ? -2.631 -18.964 35.081 1.00 35.75 237 LEU A O 1
ATOM 1879 N N . VAL A 1 238 ? -2.561 -16.944 36.065 1.00 40.03 238 VAL A N 1
ATOM 1880 C CA . VAL A 1 238 ? -1.252 -16.539 35.522 1.00 40.03 238 VAL A CA 1
ATOM 1881 C C . VAL A 1 238 ? -0.096 -17.261 36.227 1.00 40.03 238 VAL A C 1
ATOM 1883 O O . VAL A 1 238 ? 0.869 -17.652 35.569 1.00 40.03 238 VAL A O 1
ATOM 1886 N N . ASP A 1 239 ? -0.231 -17.551 37.524 1.00 36.62 239 ASP A N 1
ATOM 1887 C CA . ASP A 1 239 ? 0.826 -18.209 38.309 1.00 36.62 239 ASP A CA 1
ATOM 1888 C C . ASP A 1 239 ? 1.088 -19.661 37.872 1.00 36.62 239 ASP A C 1
ATOM 1890 O O . ASP A 1 239 ? 2.225 -20.129 37.890 1.00 36.62 239 ASP A O 1
ATOM 1894 N N . ARG A 1 240 ? 0.072 -20.374 37.364 1.00 37.00 240 ARG A N 1
ATOM 1895 C CA . ARG A 1 240 ? 0.237 -21.771 36.914 1.00 37.00 240 ARG A CA 1
ATOM 1896 C C . ARG A 1 240 ? 0.994 -21.909 35.588 1.00 37.00 240 ARG A C 1
ATOM 1898 O O . ARG A 1 240 ? 1.529 -22.982 35.307 1.00 37.00 240 ARG A O 1
ATOM 1905 N N . ALA A 1 241 ? 1.039 -20.860 34.764 1.00 38.41 241 ALA A N 1
ATOM 1906 C CA . ALA A 1 241 ? 1.725 -20.888 33.470 1.00 38.41 241 ALA A CA 1
ATOM 1907 C C . ALA A 1 241 ? 3.239 -20.644 33.611 1.00 38.41 241 ALA A C 1
ATOM 1909 O O . ALA A 1 241 ? 4.032 -21.313 32.945 1.00 38.41 241 ALA A O 1
ATOM 1910 N N . ALA A 1 242 ? 3.638 -19.757 34.528 1.00 40.75 242 ALA A N 1
ATOM 1911 C CA . ALA A 1 242 ? 5.039 -19.424 34.786 1.00 40.75 242 ALA A CA 1
ATOM 1912 C C . ALA A 1 242 ? 5.830 -20.606 35.388 1.00 40.75 242 ALA A C 1
ATOM 1914 O O . ALA A 1 242 ? 6.965 -20.871 34.981 1.00 40.75 242 ALA A O 1
ATOM 1915 N N . ASP A 1 243 ? 5.207 -21.386 36.278 1.00 41.34 243 ASP A N 1
ATOM 1916 C CA . ASP A 1 243 ? 5.847 -22.552 36.905 1.00 41.34 243 ASP A CA 1
ATOM 1917 C C . ASP A 1 243 ? 6.152 -23.683 35.908 1.00 41.34 243 ASP A C 1
ATOM 1919 O O . ASP A 1 243 ? 7.163 -24.388 36.024 1.00 41.34 243 ASP A O 1
ATOM 1923 N N . ARG A 1 244 ? 5.319 -23.840 34.871 1.00 40.75 244 ARG A N 1
ATOM 1924 C CA . ARG A 1 244 ? 5.499 -24.880 33.847 1.00 40.75 244 ARG A CA 1
ATOM 1925 C C . ARG A 1 244 ? 6.677 -24.575 32.918 1.00 40.75 244 ARG A C 1
ATOM 1927 O O . ARG A 1 244 ? 7.393 -25.494 32.516 1.00 40.75 244 ARG A O 1
ATOM 1934 N N . GLU A 1 245 ? 6.918 -23.302 32.612 1.00 40.25 245 GLU A N 1
ATOM 1935 C CA . GLU A 1 245 ? 8.026 -22.872 31.752 1.00 40.25 245 GLU A CA 1
ATOM 1936 C C . GLU A 1 245 ? 9.386 -22.988 32.468 1.00 40.25 245 GLU A C 1
ATOM 1938 O O . GLU A 1 245 ? 10.383 -23.420 31.878 1.00 40.25 245 GLU A O 1
ATOM 1943 N N . LEU A 1 246 ? 9.419 -22.708 33.777 1.00 43.59 246 LEU A N 1
ATOM 1944 C CA . LEU A 1 246 ? 10.623 -22.829 34.604 1.00 43.59 246 LEU A CA 1
ATOM 1945 C C . LEU A 1 246 ? 11.090 -24.293 34.748 1.00 43.59 246 LEU A C 1
ATOM 1947 O O . LEU A 1 246 ? 12.293 -24.583 34.726 1.00 43.59 246 LEU A O 1
ATOM 1951 N N . LEU A 1 247 ? 10.143 -25.233 34.850 1.00 42.16 247 LEU A N 1
ATOM 1952 C CA . LEU A 1 247 ? 10.409 -26.675 34.922 1.00 42.16 247 LEU A CA 1
ATOM 1953 C C . LEU A 1 247 ? 10.978 -27.244 33.612 1.00 42.16 247 LEU A C 1
ATOM 1955 O O . LEU A 1 247 ? 11.867 -28.101 33.650 1.00 42.16 247 LEU A O 1
ATOM 1959 N N . LEU A 1 248 ? 10.522 -26.748 32.458 1.00 43.00 248 LEU A N 1
ATOM 1960 C CA . LEU A 1 248 ? 11.019 -27.169 31.142 1.00 43.00 248 LEU A CA 1
ATOM 1961 C C . LEU A 1 248 ? 12.456 -26.685 30.892 1.00 43.00 248 LEU A C 1
ATOM 1963 O O . LEU A 1 248 ? 13.299 -27.459 30.429 1.00 43.00 248 LEU A O 1
ATOM 1967 N N . ARG A 1 249 ? 12.789 -25.457 31.311 1.00 45.03 249 ARG A N 1
ATOM 1968 C CA . ARG A 1 249 ? 14.153 -24.905 31.198 1.00 45.03 249 ARG A CA 1
ATOM 1969 C C . ARG A 1 249 ? 15.179 -25.663 32.055 1.00 45.03 249 ARG A C 1
ATOM 1971 O O . ARG A 1 249 ? 16.308 -25.879 31.617 1.00 45.03 249 ARG A O 1
ATOM 1978 N N . ARG A 1 250 ? 14.788 -26.158 33.239 1.00 46.47 250 ARG A N 1
ATOM 1979 C CA . ARG A 1 250 ? 15.670 -26.958 34.119 1.00 46.47 250 ARG A CA 1
ATOM 1980 C C . ARG A 1 250 ? 15.978 -28.366 33.591 1.00 46.47 250 ARG A C 1
ATOM 1982 O O . ARG A 1 250 ? 16.991 -28.942 33.992 1.00 46.47 250 ARG A O 1
ATOM 1989 N N . ARG A 1 251 ? 15.142 -28.927 32.706 1.00 44.03 251 ARG A N 1
ATOM 1990 C CA . ARG A 1 251 ? 15.401 -30.226 32.052 1.00 44.03 251 ARG A CA 1
ATOM 1991 C C . ARG A 1 251 ? 16.370 -30.099 30.874 1.00 44.03 251 ARG A C 1
ATOM 1993 O O . ARG A 1 251 ? 17.243 -30.948 30.732 1.00 44.03 251 ARG A O 1
ATOM 2000 N N . SER A 1 252 ? 16.293 -29.013 30.102 1.00 44.16 252 SER A N 1
ATOM 2001 C CA . SER A 1 252 ? 17.164 -28.799 28.933 1.00 44.16 252 SER A CA 1
ATOM 2002 C C . SER A 1 252 ? 18.635 -28.546 29.301 1.00 44.16 252 SER A C 1
ATOM 2004 O O . SER A 1 252 ? 19.533 -28.927 28.556 1.00 44.16 252 SER A O 1
ATOM 2006 N N . ALA A 1 253 ? 18.909 -27.963 30.473 1.00 44.28 253 ALA A N 1
ATOM 2007 C CA . ALA A 1 253 ? 20.271 -27.639 30.913 1.00 44.28 253 ALA A CA 1
ATOM 2008 C C . ALA A 1 253 ? 21.120 -28.856 31.355 1.00 44.28 253 ALA A C 1
ATOM 2010 O O . ALA A 1 253 ? 22.319 -28.708 31.584 1.00 44.28 253 ALA A O 1
ATOM 2011 N N . ARG A 1 254 ? 20.538 -30.062 31.479 1.00 43.69 254 ARG A N 1
ATOM 2012 C CA . ARG A 1 254 ? 21.269 -31.280 31.896 1.00 43.69 254 ARG A CA 1
ATOM 2013 C C . ARG A 1 254 ? 21.860 -32.108 30.748 1.00 43.69 254 ARG A C 1
ATOM 2015 O O . ARG A 1 254 ? 22.644 -33.005 31.034 1.00 43.69 254 ARG A O 1
ATOM 2022 N N . HIS A 1 255 ? 21.547 -31.820 29.481 1.00 41.41 255 HIS A N 1
ATOM 2023 C CA . HIS A 1 255 ? 21.988 -32.644 28.339 1.00 41.41 255 HIS A CA 1
ATOM 2024 C C . HIS A 1 255 ? 23.20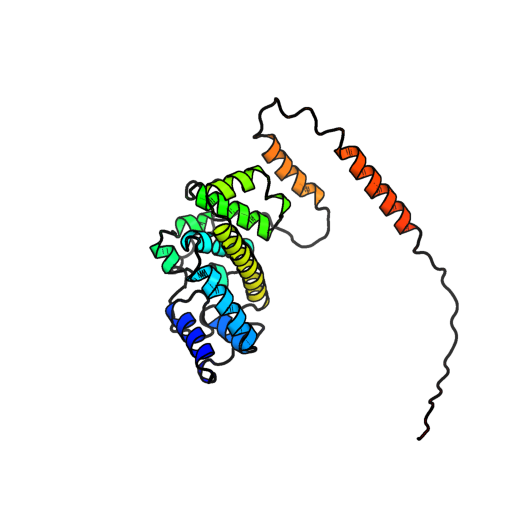9 -32.126 27.557 1.00 41.41 255 HIS A C 1
ATOM 2026 O O . HIS A 1 255 ? 23.599 -32.738 26.568 1.00 41.41 255 HIS A O 1
ATOM 2032 N N . HIS A 1 256 ? 23.894 -31.081 28.030 1.00 36.34 256 HIS A N 1
ATOM 2033 C CA . HIS A 1 256 ? 25.147 -30.609 27.425 1.00 36.34 256 HIS A CA 1
ATOM 2034 C C . HIS A 1 256 ? 26.320 -30.618 28.414 1.00 36.34 256 HIS A C 1
ATOM 2036 O O . HIS A 1 256 ? 26.779 -29.574 28.867 1.00 36.34 256 HIS A O 1
ATOM 2042 N N . ARG A 1 257 ? 26.833 -31.814 28.726 1.00 37.12 257 ARG A N 1
ATOM 2043 C CA . ARG A 1 257 ? 28.245 -32.035 29.087 1.00 37.12 257 ARG A CA 1
ATOM 2044 C C . ARG A 1 257 ? 28.678 -33.400 28.550 1.00 37.12 257 ARG A C 1
ATOM 2046 O O . ARG A 1 257 ? 28.319 -34.419 29.127 1.00 37.12 257 ARG A O 1
ATOM 2053 N N . LEU A 1 258 ? 29.439 -33.412 27.458 1.00 34.25 258 LEU A N 1
ATOM 2054 C CA . LEU A 1 258 ? 30.269 -34.558 27.068 1.00 34.25 258 LEU A CA 1
ATOM 2055 C C . LEU A 1 258 ? 31.723 -34.249 27.469 1.00 34.25 258 LEU A C 1
ATOM 2057 O O . LEU A 1 258 ? 32.138 -33.097 27.318 1.00 34.25 258 LEU A O 1
ATOM 2061 N N . PRO A 1 259 ? 32.488 -35.216 28.007 1.00 34.00 259 PRO A N 1
ATOM 2062 C CA . PRO A 1 259 ? 33.860 -34.979 28.431 1.00 34.00 259 PRO A CA 1
ATOM 2063 C C . PRO A 1 259 ? 34.836 -35.020 27.249 1.00 34.00 259 PRO A C 1
ATOM 2065 O O . PRO A 1 259 ? 34.696 -35.800 26.311 1.00 34.00 259 PRO A O 1
ATOM 2068 N N . SER A 1 260 ? 35.838 -34.150 27.327 1.00 39.22 260 SER A N 1
ATOM 2069 C CA . SER A 1 260 ? 36.959 -33.999 26.402 1.00 39.22 260 SER A CA 1
ATOM 2070 C C . SER A 1 260 ? 37.968 -35.149 26.498 1.00 39.22 260 SER A C 1
ATOM 2072 O O . SER A 1 260 ? 38.423 -35.461 27.597 1.00 39.22 260 SER A O 1
ATOM 2074 N N . GLY A 1 261 ? 38.417 -35.655 25.346 1.00 40.41 261 GLY A N 1
ATOM 2075 C CA . GLY A 1 261 ? 39.689 -36.372 25.208 1.00 40.41 261 GLY A CA 1
ATOM 2076 C C . GLY A 1 261 ? 39.586 -37.686 24.436 1.00 40.41 261 GLY A C 1
ATOM 2077 O O . GLY A 1 261 ? 39.023 -38.638 24.956 1.00 40.41 261 GLY A O 1
ATOM 2078 N N . VAL A 1 262 ? 40.145 -37.703 23.217 1.00 32.09 262 VAL A N 1
ATOM 2079 C CA . VAL A 1 262 ? 40.952 -38.762 22.558 1.00 32.09 262 VAL A CA 1
ATOM 2080 C C . VAL A 1 262 ? 40.967 -38.465 21.045 1.00 32.09 262 VAL A C 1
ATOM 2082 O O . VAL A 1 262 ? 39.936 -38.533 20.385 1.00 32.09 262 VAL A O 1
ATOM 2085 N N . SER A 1 263 ? 42.141 -38.148 20.489 1.00 37.34 263 SER A N 1
ATOM 2086 C CA . SER A 1 263 ? 42.428 -38.283 19.045 1.00 37.34 263 SER A CA 1
ATOM 2087 C C . SER A 1 263 ? 42.985 -39.688 18.789 1.00 37.34 263 SER A C 1
ATOM 2089 O O . SER A 1 263 ? 43.714 -40.187 19.652 1.00 37.34 263 SER A O 1
ATOM 2091 N N . PRO A 1 264 ? 42.742 -40.318 17.619 1.00 40.06 264 PRO A N 1
ATOM 2092 C CA . PRO A 1 264 ? 43.866 -40.445 16.676 1.00 40.06 264 PRO A CA 1
ATOM 2093 C C . PRO A 1 264 ? 43.527 -40.547 15.163 1.00 40.06 264 PRO A C 1
ATOM 2095 O O . PRO A 1 264 ? 42.565 -41.178 14.751 1.00 40.06 264 PRO A O 1
ATOM 2098 N N . LYS A 1 265 ? 44.460 -39.985 14.377 1.00 32.34 265 LYS A N 1
ATOM 2099 C CA . LYS A 1 265 ? 45.121 -40.473 13.139 1.00 32.34 265 LYS A CA 1
ATOM 2100 C C . LYS A 1 265 ? 44.322 -40.891 11.881 1.00 32.34 265 LYS A C 1
ATOM 2102 O O . LYS A 1 265 ? 43.636 -41.899 11.847 1.00 32.34 265 LYS A O 1
ATOM 2107 N N . LEU A 1 266 ? 44.630 -40.137 10.815 1.00 35.72 266 LEU A N 1
ATOM 2108 C CA . LEU A 1 266 ? 44.854 -40.501 9.402 1.00 35.72 266 LEU A CA 1
ATOM 2109 C C . LEU A 1 266 ? 44.642 -41.965 8.966 1.00 35.72 266 LEU A C 1
ATOM 2111 O O . LEU A 1 266 ? 45.322 -42.869 9.446 1.00 35.72 266 LEU A O 1
ATOM 2115 N N . GLY A 1 267 ? 43.870 -42.121 7.887 1.00 28.52 267 GLY A N 1
ATOM 2116 C CA . GLY A 1 267 ? 43.861 -43.295 7.016 1.00 28.52 267 GLY A CA 1
ATOM 2117 C C . GLY A 1 267 ? 43.149 -42.988 5.697 1.00 28.52 267 GLY A C 1
ATOM 2118 O O . GLY A 1 267 ? 41.929 -43.045 5.619 1.00 28.52 267 GLY A O 1
ATOM 2119 N N . VAL A 1 268 ? 43.922 -42.616 4.677 1.00 36.66 268 VAL A N 1
ATOM 2120 C CA . VAL A 1 268 ? 43.495 -42.562 3.272 1.00 36.66 268 VAL A CA 1
ATOM 2121 C C . VAL A 1 268 ? 43.262 -43.991 2.786 1.00 36.66 268 VAL A C 1
ATOM 2123 O O . VAL A 1 268 ? 44.162 -44.810 2.938 1.00 36.66 268 VAL A O 1
ATOM 2126 N N . GLN A 1 269 ? 42.130 -44.268 2.133 1.00 31.20 269 GLN A N 1
ATOM 2127 C CA . GLN A 1 269 ? 42.066 -45.282 1.077 1.00 31.20 269 GLN A CA 1
ATOM 2128 C C . GLN A 1 269 ? 40.907 -44.997 0.115 1.00 31.20 269 GLN A C 1
ATOM 2130 O O . GLN A 1 269 ? 39.739 -44.971 0.495 1.00 31.20 269 GLN A O 1
ATOM 2135 N N . ALA A 1 270 ? 41.281 -44.747 -1.139 1.00 35.00 270 ALA A N 1
ATOM 2136 C CA . ALA A 1 270 ? 40.403 -44.723 -2.294 1.00 35.00 270 ALA A CA 1
ATOM 2137 C C . ALA A 1 270 ? 39.919 -46.145 -2.611 1.00 35.00 270 ALA A C 1
ATOM 2139 O O . ALA A 1 270 ? 40.696 -47.095 -2.512 1.00 35.00 270 ALA A O 1
ATOM 2140 N N . VAL A 1 271 ? 38.665 -46.274 -3.045 1.00 35.62 271 VAL A N 1
ATOM 2141 C CA . VAL A 1 271 ? 38.163 -47.484 -3.704 1.00 35.62 271 VAL A CA 1
ATOM 2142 C C . VAL A 1 271 ? 37.610 -47.074 -5.062 1.00 35.62 271 VAL A C 1
ATOM 2144 O O . VAL A 1 271 ? 36.577 -46.419 -5.169 1.00 35.62 271 VAL A O 1
ATOM 2147 N N . GLU A 1 272 ? 38.370 -47.441 -6.086 1.00 36.03 272 GLU A N 1
ATOM 2148 C CA . GLU A 1 272 ? 37.969 -47.530 -7.486 1.00 36.03 272 GLU A CA 1
ATOM 2149 C C . GLU A 1 272 ? 37.544 -48.979 -7.800 1.00 36.03 272 GLU A C 1
ATOM 2151 O O . GLU A 1 272 ? 38.054 -49.910 -7.172 1.00 36.03 272 GLU A O 1
ATOM 2156 N N . ARG A 1 273 ? 36.754 -49.121 -8.883 1.00 36.34 273 ARG A N 1
ATOM 2157 C CA . ARG A 1 273 ? 36.335 -50.341 -9.627 1.00 36.34 273 ARG A CA 1
ATOM 2158 C C . ARG A 1 273 ? 35.058 -51.026 -9.118 1.00 36.34 273 ARG A C 1
ATOM 2160 O O . ARG A 1 273 ? 34.869 -51.155 -7.920 1.00 36.34 273 ARG A O 1
ATOM 2167 N N . SER A 1 274 ? 34.150 -51.532 -9.957 1.00 35.97 274 SER A N 1
ATOM 2168 C CA . SER A 1 274 ? 34.031 -51.620 -11.428 1.00 35.97 274 SER A CA 1
ATOM 2169 C C . SER A 1 274 ? 32.664 -52.234 -11.776 1.00 35.97 274 SER A C 1
ATOM 2171 O O . SER A 1 274 ? 32.154 -52.998 -10.968 1.00 35.97 274 SER A O 1
ATOM 2173 N N . HIS A 1 275 ? 32.167 -51.923 -12.980 1.00 39.38 275 HIS A N 1
ATOM 2174 C CA . HIS A 1 275 ? 31.332 -52.729 -13.894 1.00 39.38 275 HIS A CA 1
ATOM 2175 C C . HIS A 1 275 ? 30.300 -53.728 -13.338 1.00 39.38 275 HIS A C 1
ATOM 2177 O O . HIS A 1 275 ? 30.670 -54.739 -12.753 1.00 39.38 275 HIS A O 1
ATOM 2183 N N . ASP A 1 276 ? 29.031 -53.488 -13.683 1.00 44.94 276 ASP A N 1
ATOM 2184 C CA . ASP A 1 276 ? 28.323 -54.233 -14.742 1.00 44.94 276 ASP A CA 1
ATOM 2185 C C . ASP A 1 276 ? 27.434 -53.265 -15.546 1.00 44.94 276 ASP A C 1
ATOM 2187 O O . ASP A 1 276 ? 26.982 -52.258 -14.946 1.00 44.94 276 ASP A O 1
#

Foldseek 3Di:
DFLADFAALVPDPDPVLVVLLVCLQAFVVPHNQLLRSCVVPVVSSVVLVVLCCDQQPVDPDQNLLLQLLLLLLCVVLVLPSSNQFDGPSNVVVPNDVVCSVCSPVLVPDPPDDLLSSLSSQVLCCLQPNVPSCDPVSVVSCVVNDDPSNVVSSSVSSVSSNVSSNVCVVRVTDACPHPNVGDHGGDPDDDPPPPPPPPPPPPPPPPDPDDPPVVVVVVVVVVVVPDDPPPPPDPPPPVVVVVVVVVVVVVVVVPPPDDDDDDDDDDDDDDDDDDDD

Sequence (276 aa):
MSRISYVDPATVNDPGLRAIMQRARVEGTPRPESQAIRLHHPEVMKAFNHAWDVFFRQGTTDHSIKELCRLYISKSVECQYCGGQRSVLAREQGTTEAQVDEILDFLTSDRFDERERTALEWAMAIAWDPSLASDNLWDRLHRHFSEPQLVELGHFIALTLGQQRFLKTVSVRHGEVLADTDPGLAPEEAPASTPQANRAREMNFATPVDATTRWSQARTIARSTLPLSMRCGTSALVDRAADRELLLRRRSARHHRLPSGVSPKLGVQAVERSHD